Protein AF-A0A131ZE66-F1 (afdb_monomer)

Nearest PDB structures (foldseek):
  4tq2-assembly1_A-2  TM=3.796E-01  e=6.633E-01  Guillardia theta CCMP2712
  3bdr-assembly1_A-2  TM=3.080E-01  e=5.309E-01  Synechococcus elongatus
  6yfq-assembly1_AA  TM=3.552E-01  e=8.763E-01  Leviviridae sp.
  1fr5-assembly1_A  TM=4.108E-01  e=1.807E+00  Enterobacteria phage fr
  4r7k-assembly1_D  TM=1.823E-01  e=3.334E+00  Helicobacter pylori J99

pLDDT: mean 78.12, std 19.03, range [26.41, 97.25]

Radius of gyration: 18.58 Å; Cα contacts (8 Å, |Δi|>4): 429; chains: 1; bounding box: 47×52×47 Å

Mean predicted aligned error: 10.3 Å

Organism: Rhipicephalus appendiculatus (NCBI:txid34631)

Secondary structure (DSSP, 8-state):
-------------S---PPPP-TT-HHHHHHHH-SEEEEEETTEEEEEEEEEEEEE-SSEEEEEEEEE-TT-SS-PEEEEEEEEEEETTTEEEEEETTTTEEEEEEEEEEETTEEEEEEEEEEEESSSS-TT--STTSGGGPPPPBPPEETTEE-SS-SS--EEE--SHHHHHHS--S---SEEEEPPPEEEEEEE-SS-PPPPHHHHHHHHHHH--

Solvent-accessible surface area (backbone atoms only — not comparable to full-atom values): 12646 Å² total; per-residue (Å²): 140,84,83,82,79,78,74,82,88,80,84,83,85,79,84,64,78,79,53,67,72,34,72,84,23,56,60,52,53,46,50,70,76,30,48,30,28,33,45,18,59,66,81,47,64,52,98,32,32,32,37,37,54,80,47,77,55,46,25,35,41,28,28,42,33,35,35,68,62,94,86,54,95,56,94,61,61,45,79,48,78,50,53,32,36,42,45,76,90,34,26,32,39,29,71,42,77,94,76,45,35,38,39,36,34,35,67,76,44,82,52,97,53,36,35,25,33,40,36,23,43,34,33,67,28,85,57,59,37,48,89,84,41,87,47,92,87,38,90,68,33,51,66,44,49,72,55,74,69,54,96,88,37,85,61,74,77,59,92,60,52,22,25,44,72,57,81,49,74,60,64,52,64,76,74,62,67,75,67,92,44,52,20,44,32,42,44,66,69,41,71,41,35,41,37,43,43,94,60,94,66,82,67,57,66,72,52,41,49,59,46,48,68,72,73,52,133

Sequence (217 aa):
EGDEVQASERAGDAATKAAEPQSDNEFFKFFKQNPKVWLTKGNTTHVCWFYRRYNLSEAEVKFEISTKLESEEEQKCNSAYISYNFGSSNTMFGINTDFVYAYFVRMRHNSSNCIVTERVGWSQERHNPPRTCKKEGGPECKPLPSCEEKDGHLNPFPTAPCCYTNKTQESKTRFVTIEDEPYYCSYPPSYMIYVGGDAKPEVPSQCFQAYKDRKSP

Structure (mmCIF, N/CA/C/O backbone):
data_AF-A0A131ZE66-F1
#
_entry.id   AF-A0A131ZE66-F1
#
loop_
_atom_site.group_PDB
_atom_site.id
_atom_site.type_symbol
_atom_site.label_atom_id
_atom_site.label_alt_id
_atom_site.label_comp_id
_atom_site.label_asym_id
_atom_site.label_entity_id
_atom_site.label_seq_id
_atom_site.pdbx_PDB_ins_code
_atom_site.Cartn_x
_atom_site.Cartn_y
_atom_site.Cartn_z
_atom_site.occupancy
_atom_site.B_iso_or_equiv
_atom_site.auth_seq_id
_atom_site.auth_comp_id
_atom_site.auth_asym_id
_atom_site.auth_atom_id
_atom_site.pdbx_PDB_model_num
ATOM 1 N N . GLU A 1 1 ? -15.322 36.519 12.073 1.00 33.56 1 GLU A N 1
ATOM 2 C CA . GLU A 1 1 ? -15.140 36.611 10.611 1.00 33.56 1 GLU A CA 1
ATOM 3 C C . GLU A 1 1 ? -13.710 36.153 10.355 1.00 33.56 1 GLU A C 1
ATOM 5 O O . GLU A 1 1 ? -12.802 36.808 10.829 1.00 33.56 1 GLU A O 1
ATOM 10 N N . GLY A 1 2 ? -13.408 34.947 9.891 1.00 29.70 2 GLY A N 1
ATOM 11 C CA . GLY A 1 2 ? -14.123 34.096 8.946 1.00 29.70 2 GLY A CA 1
ATOM 12 C C . GLY A 1 2 ? -13.286 34.038 7.671 1.00 29.70 2 GLY A C 1
ATOM 13 O O . GLY A 1 2 ? -13.750 34.515 6.648 1.00 29.70 2 GLY A O 1
ATOM 14 N N . ASP A 1 3 ? -12.041 33.560 7.775 1.00 26.41 3 ASP A N 1
ATOM 15 C CA . ASP A 1 3 ? -11.123 33.437 6.639 1.00 26.41 3 ASP A CA 1
ATOM 16 C C . ASP A 1 3 ? -11.028 31.947 6.280 1.00 26.41 3 ASP A C 1
ATOM 18 O O . ASP A 1 3 ? -10.273 31.170 6.871 1.00 26.41 3 ASP A O 1
ATOM 22 N N . GLU A 1 4 ? -11.925 31.523 5.388 1.00 28.47 4 GLU A N 1
ATOM 23 C CA . GLU A 1 4 ? -11.882 30.218 4.735 1.00 28.47 4 GLU A CA 1
ATOM 24 C C . GLU A 1 4 ? -10.697 30.208 3.771 1.00 28.47 4 GLU A C 1
ATOM 26 O O . GLU A 1 4 ? -10.764 30.700 2.644 1.00 28.47 4 GLU A O 1
ATOM 31 N N . VAL A 1 5 ? -9.594 29.607 4.208 1.00 31.17 5 VAL A N 1
ATOM 32 C CA . VAL A 1 5 ? -8.514 29.223 3.303 1.00 31.17 5 VAL A CA 1
ATOM 33 C C . VAL A 1 5 ? -9.029 28.062 2.451 1.00 31.17 5 VAL A C 1
ATOM 35 O O . VAL A 1 5 ? -8.964 26.899 2.849 1.00 31.17 5 VAL A O 1
ATOM 38 N N . GLN A 1 6 ? -9.566 28.382 1.272 1.00 28.86 6 GLN A N 1
ATOM 39 C CA . GLN A 1 6 ? -9.782 27.417 0.197 1.00 28.86 6 GLN A CA 1
ATOM 40 C C . GLN A 1 6 ? -8.423 26.853 -0.230 1.00 28.86 6 GLN A C 1
ATOM 42 O O . GLN A 1 6 ? -7.703 27.429 -1.047 1.00 28.86 6 GLN A O 1
ATOM 47 N N . ALA A 1 7 ? -8.054 25.713 0.349 1.00 29.75 7 ALA A N 1
ATOM 48 C CA . ALA A 1 7 ? -6.960 24.904 -0.150 1.00 2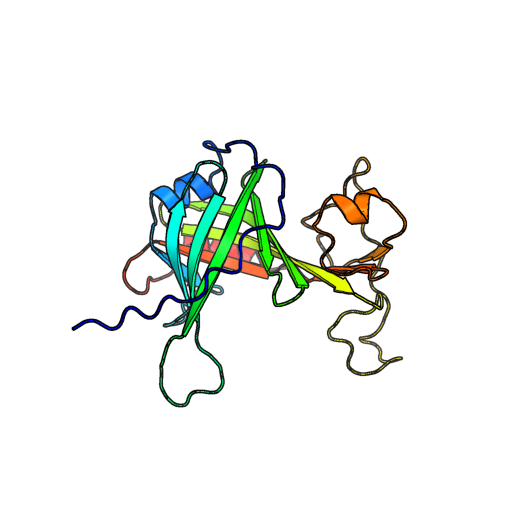9.75 7 ALA A CA 1
ATOM 49 C C . ALA A 1 7 ? -7.362 24.351 -1.525 1.00 29.75 7 ALA A C 1
ATOM 51 O O . ALA A 1 7 ? -8.346 23.629 -1.658 1.00 29.75 7 ALA A O 1
ATOM 52 N N . SER A 1 8 ? -6.601 24.742 -2.545 1.00 30.47 8 SER A N 1
ATOM 53 C CA . SER A 1 8 ? -6.746 24.335 -3.942 1.00 30.47 8 SER A CA 1
ATOM 54 C C . SER A 1 8 ? -6.820 22.807 -4.086 1.00 30.47 8 SER A C 1
ATOM 56 O O . SER A 1 8 ? -5.790 22.133 -4.119 1.00 30.47 8 SER A O 1
ATOM 58 N N . GLU A 1 9 ? -8.030 22.270 -4.260 1.00 31.53 9 GLU A N 1
ATOM 59 C CA . GLU A 1 9 ? -8.275 20.956 -4.860 1.00 31.53 9 GLU A CA 1
ATOM 60 C C . GLU A 1 9 ? -7.749 20.962 -6.303 1.00 31.53 9 GLU A C 1
ATOM 62 O O . GLU A 1 9 ? -8.443 21.310 -7.256 1.00 31.53 9 GLU A O 1
ATOM 67 N N . ARG A 1 10 ? -6.483 20.584 -6.482 1.00 32.59 10 ARG A N 1
ATOM 68 C CA . ARG A 1 10 ? -5.948 20.163 -7.781 1.00 32.59 10 ARG A CA 1
ATOM 69 C C . ARG A 1 10 ? -5.263 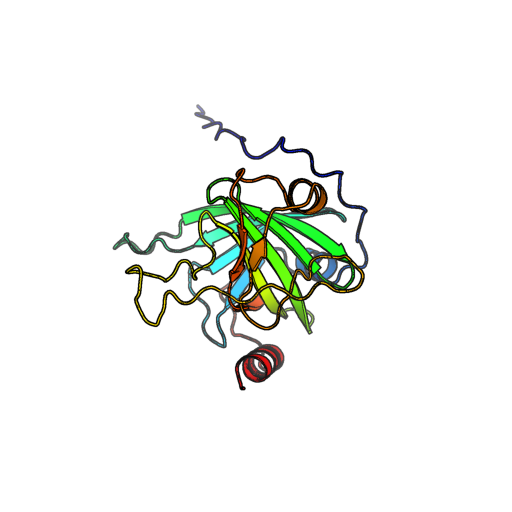18.814 -7.640 1.00 32.59 10 ARG A C 1
ATOM 71 O O . ARG A 1 10 ? -4.052 18.697 -7.736 1.00 32.59 10 ARG A O 1
ATOM 78 N N . ALA A 1 11 ? -6.082 17.796 -7.428 1.00 37.69 11 ALA A N 1
ATOM 79 C CA . ALA A 1 11 ? -5.739 16.403 -7.677 1.00 37.69 11 ALA A CA 1
ATOM 80 C C . ALA A 1 11 ? -7.037 15.698 -8.092 1.00 37.69 11 ALA A C 1
ATOM 82 O O . ALA A 1 11 ? -7.744 15.166 -7.241 1.00 37.69 11 ALA A O 1
ATOM 83 N N . GLY A 1 12 ? -7.430 15.803 -9.369 1.00 37.72 12 GLY A N 1
ATOM 84 C CA . GLY A 1 12 ? -8.796 15.413 -9.750 1.00 37.72 12 GLY A CA 1
ATOM 85 C C . GLY A 1 12 ? -9.067 14.936 -11.173 1.00 37.72 12 GLY A C 1
ATOM 86 O O . GLY A 1 12 ? -9.917 14.072 -11.313 1.00 37.72 12 GLY A O 1
ATOM 87 N N . ASP A 1 13 ? -8.366 15.403 -12.213 1.00 32.81 13 ASP A N 1
ATOM 88 C CA . ASP A 1 13 ? -8.880 15.235 -13.592 1.00 32.81 13 ASP A CA 1
ATOM 89 C C . ASP A 1 13 ? -7.918 14.552 -14.579 1.00 32.81 13 ASP A C 1
ATOM 91 O O . ASP A 1 13 ? -7.810 14.931 -15.743 1.00 32.81 13 ASP A O 1
ATOM 95 N N . ALA A 1 14 ? -7.249 13.481 -14.151 1.00 34.62 14 ALA A N 1
ATOM 96 C CA . ALA A 1 14 ? -6.734 12.483 -15.092 1.00 34.62 14 ALA A CA 1
ATOM 97 C C . ALA A 1 14 ? -7.648 11.255 -15.039 1.00 34.62 14 ALA A C 1
ATOM 99 O O . ALA A 1 14 ? -7.432 10.324 -14.263 1.00 34.62 14 ALA A O 1
ATOM 100 N N . ALA A 1 15 ? -8.712 11.304 -15.845 1.00 35.22 15 ALA A N 1
ATOM 101 C CA . ALA A 1 15 ? -9.732 10.275 -15.987 1.00 35.22 15 ALA A CA 1
ATOM 102 C C . ALA A 1 15 ? -9.125 8.881 -16.235 1.00 35.22 15 ALA A C 1
ATOM 104 O O . ALA A 1 15 ? -8.832 8.482 -17.362 1.00 35.22 15 ALA A O 1
ATOM 105 N N . THR A 1 16 ? -8.994 8.103 -15.167 1.00 40.59 16 THR A N 1
ATOM 106 C CA . THR A 1 16 ? -9.091 6.647 -15.236 1.00 40.59 16 THR A CA 1
ATOM 107 C C . THR A 1 16 ? -10.587 6.347 -15.268 1.00 40.59 16 THR A C 1
ATOM 109 O O . THR A 1 16 ? -11.336 6.950 -14.501 1.00 40.59 16 THR A O 1
ATOM 112 N N . LYS A 1 17 ? -11.064 5.481 -16.178 1.00 43.16 17 LYS A N 1
ATOM 113 C CA . LYS A 1 17 ? -12.448 4.965 -16.116 1.00 43.16 17 LYS A CA 1
ATOM 114 C C . LYS A 1 17 ? -12.784 4.669 -14.654 1.00 43.16 17 LYS A C 1
ATOM 116 O O . LYS A 1 17 ? -11.974 4.012 -14.001 1.00 43.16 17 LYS A O 1
ATOM 121 N N . ALA A 1 18 ? -13.927 5.162 -14.167 1.00 50.03 18 ALA A N 1
ATOM 122 C CA . ALA A 1 18 ? -14.385 4.860 -12.816 1.00 50.03 18 ALA A CA 1
ATOM 123 C C . ALA A 1 18 ? -14.244 3.350 -12.594 1.00 50.03 18 ALA A C 1
ATOM 125 O O . ALA A 1 18 ? -14.775 2.566 -13.387 1.00 50.03 18 ALA A O 1
ATOM 126 N N . ALA A 1 19 ? -13.435 2.961 -11.605 1.00 61.62 19 ALA A N 1
ATOM 127 C CA . ALA A 1 19 ? -13.209 1.557 -11.314 1.00 61.62 19 ALA A CA 1
ATOM 128 C C . ALA A 1 19 ? -14.565 0.901 -11.030 1.00 61.62 19 ALA A C 1
ATOM 130 O O . ALA A 1 19 ? -15.424 1.500 -10.376 1.00 61.62 19 ALA A O 1
ATOM 131 N N . GLU A 1 20 ? -14.780 -0.301 -11.562 1.00 73.88 20 GLU A N 1
ATOM 132 C CA . GLU A 1 20 ? -16.016 -1.030 -11.295 1.00 73.88 20 GLU A CA 1
ATOM 133 C C . GLU A 1 20 ? -16.167 -1.232 -9.781 1.00 73.88 20 GLU A C 1
ATOM 135 O O . GLU A 1 20 ? -15.174 -1.570 -9.130 1.00 73.88 20 GLU A O 1
ATOM 140 N N . PRO A 1 21 ? -17.368 -1.047 -9.206 1.00 75.25 21 PRO A N 1
ATOM 141 C CA . PRO A 1 21 ? -17.598 -1.254 -7.780 1.00 75.25 21 PRO A CA 1
ATOM 142 C C . PRO A 1 21 ? -17.078 -2.620 -7.303 1.00 75.25 21 PRO A C 1
ATOM 144 O O . PRO A 1 21 ? -17.415 -3.655 -7.873 1.00 75.25 21 PRO A O 1
ATOM 147 N N . GLN A 1 22 ? -16.259 -2.630 -6.250 1.00 83.06 22 GLN A N 1
ATOM 148 C CA . GLN A 1 22 ? -15.662 -3.822 -5.641 1.00 83.06 22 GLN A CA 1
ATOM 149 C C . GLN A 1 22 ? -16.135 -3.981 -4.185 1.00 83.06 22 GLN A C 1
ATOM 151 O O . GLN A 1 22 ? -15.326 -4.034 -3.256 1.00 83.06 22 GLN A O 1
ATOM 156 N N . SER A 1 23 ? -17.449 -4.056 -3.958 1.00 77.38 23 SER A N 1
ATOM 157 C CA . SER A 1 23 ? -18.037 -4.165 -2.608 1.00 77.38 23 SER A CA 1
ATOM 158 C C . SER A 1 23 ? -17.563 -5.396 -1.815 1.00 77.38 23 SER A C 1
ATOM 160 O O . SER A 1 23 ? -17.511 -5.362 -0.581 1.00 77.38 23 SER A O 1
ATOM 162 N N . ASP A 1 24 ? -17.140 -6.456 -2.508 1.00 87.69 24 ASP A N 1
ATOM 163 C CA . ASP A 1 24 ? -16.583 -7.670 -1.906 1.00 87.69 24 ASP A CA 1
ATOM 164 C C . ASP A 1 24 ? -15.089 -7.587 -1.563 1.00 87.69 24 ASP A C 1
ATOM 166 O O . ASP A 1 24 ? -14.576 -8.484 -0.891 1.00 87.69 24 ASP A O 1
ATOM 170 N N . ASN A 1 25 ? -14.388 -6.521 -1.963 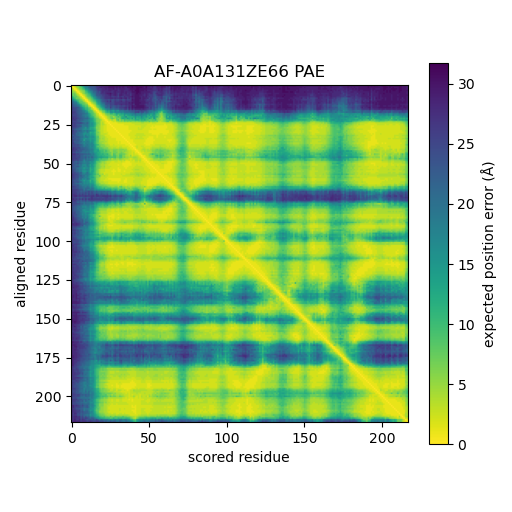1.00 92.81 25 ASN A N 1
ATOM 171 C CA . ASN A 1 25 ? -12.969 -6.352 -1.670 1.00 92.81 25 ASN A CA 1
ATOM 172 C C . ASN A 1 25 ? -12.732 -6.230 -0.155 1.00 92.81 25 ASN A C 1
ATOM 174 O O . ASN A 1 25 ? -13.320 -5.397 0.540 1.00 92.81 25 ASN A O 1
ATOM 178 N N . GLU A 1 26 ? -11.824 -7.047 0.373 1.00 95.31 26 GLU A N 1
ATOM 179 C CA . GLU A 1 26 ? -11.547 -7.088 1.810 1.00 95.31 26 GLU A CA 1
ATOM 180 C C . GLU A 1 26 ? -10.945 -5.776 2.347 1.00 95.31 26 GLU A C 1
ATOM 182 O O . GLU A 1 26 ? -11.161 -5.444 3.513 1.00 95.31 26 GLU A O 1
ATOM 187 N N . PHE A 1 27 ? -10.265 -4.970 1.520 1.00 96.00 27 PHE A N 1
ATOM 188 C CA . PHE A 1 27 ? -9.860 -3.618 1.920 1.00 96.00 27 PHE A CA 1
ATOM 189 C C . PHE A 1 27 ? -11.067 -2.710 2.148 1.00 96.00 27 PHE A C 1
ATOM 191 O O . PHE A 1 27 ? -11.095 -1.990 3.146 1.00 96.00 27 PHE A O 1
ATOM 198 N N . PHE A 1 28 ? -12.071 -2.748 1.267 1.00 95.69 28 PHE A N 1
ATOM 199 C CA . PHE A 1 28 ? -13.292 -1.958 1.436 1.00 95.69 28 PHE A CA 1
ATOM 200 C C . PHE A 1 28 ? -13.974 -2.301 2.766 1.00 95.69 28 PHE A C 1
ATOM 202 O O . PHE A 1 28 ? -14.255 -1.409 3.572 1.00 95.69 28 PHE A O 1
ATOM 209 N N . LYS A 1 29 ? -14.153 -3.597 3.052 1.00 95.44 29 LYS A N 1
ATOM 210 C CA . LYS A 1 29 ? -14.738 -4.076 4.316 1.00 95.44 29 LYS A CA 1
ATOM 211 C C . LYS A 1 29 ? -13.907 -3.644 5.527 1.00 95.44 29 LYS A C 1
ATOM 213 O O . LYS A 1 29 ? -14.464 -3.121 6.495 1.00 95.44 29 LYS A O 1
ATOM 218 N N . PHE A 1 30 ? -12.583 -3.786 5.455 1.00 96.38 30 PHE A N 1
ATOM 219 C CA . PHE A 1 30 ? -11.670 -3.388 6.524 1.00 96.38 30 PHE A CA 1
ATOM 220 C C . PHE A 1 30 ? -11.741 -1.884 6.825 1.00 96.38 30 PHE A C 1
ATOM 222 O O . PHE A 1 30 ? -11.912 -1.501 7.982 1.00 96.38 30 PHE A O 1
ATOM 229 N N . PHE A 1 31 ? -11.681 -1.022 5.804 1.00 96.19 31 PHE A N 1
ATOM 230 C CA . PHE A 1 31 ? -11.750 0.436 5.974 1.00 96.19 31 PHE A CA 1
ATOM 231 C C . PHE A 1 31 ? -13.15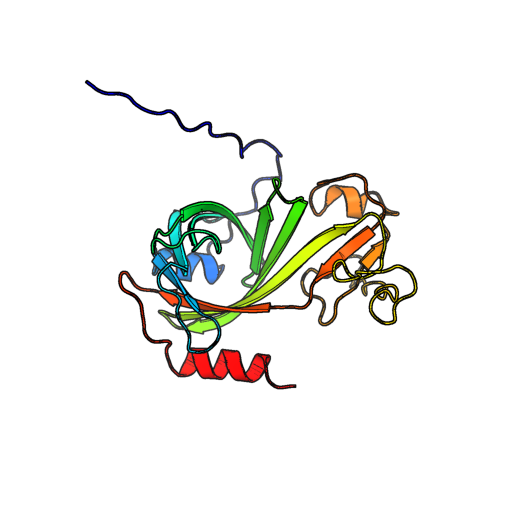3 0.951 6.295 1.00 96.19 31 PHE A C 1
ATOM 233 O O . PHE A 1 31 ? -13.301 2.080 6.769 1.00 96.19 31 PHE A O 1
ATOM 240 N N . LYS A 1 32 ? -14.199 0.157 6.047 1.00 95.44 32 LYS A N 1
ATOM 241 C CA . LYS A 1 32 ? -15.551 0.436 6.541 1.00 95.44 32 LYS A CA 1
ATOM 242 C C . LYS A 1 32 ? -15.630 0.279 8.060 1.00 95.44 32 LYS A C 1
ATOM 244 O O . LYS A 1 32 ? -16.287 1.090 8.703 1.00 95.44 32 LYS A O 1
ATOM 249 N N . GLN A 1 33 ? -14.951 -0.724 8.615 1.00 95.56 33 GLN A N 1
ATOM 250 C CA . GLN A 1 33 ? -14.910 -0.992 10.058 1.00 95.56 33 GLN A CA 1
ATOM 251 C C . GLN A 1 33 ? -13.862 -0.146 10.795 1.00 95.56 33 GLN A C 1
ATOM 253 O O . GLN A 1 33 ? -14.067 0.213 11.950 1.00 95.56 33 GLN A O 1
ATOM 258 N N . ASN A 1 34 ? -12.758 0.192 10.127 1.00 96.25 34 ASN A N 1
ATOM 259 C CA . ASN A 1 34 ? -11.608 0.871 10.719 1.00 96.25 34 ASN A CA 1
ATOM 260 C C . ASN A 1 34 ? -11.363 2.218 10.004 1.00 96.25 34 ASN A C 1
ATOM 262 O O . ASN A 1 34 ? -10.537 2.286 9.091 1.00 96.25 34 ASN A O 1
ATOM 266 N N . PRO A 1 35 ? -12.075 3.302 10.380 1.00 95.00 35 PRO A N 1
ATOM 267 C CA . PRO A 1 35 ? -11.961 4.605 9.712 1.00 95.00 35 PRO A CA 1
ATOM 268 C C . PRO A 1 35 ? -10.607 5.292 9.948 1.00 95.00 35 PRO A C 1
ATOM 270 O O . PRO A 1 35 ? -10.184 6.120 9.139 1.00 95.00 35 PRO A O 1
ATOM 273 N N . LYS A 1 36 ? -9.911 4.938 11.033 1.00 95.75 36 LYS A N 1
ATOM 274 C CA . LYS A 1 36 ? -8.524 5.319 11.298 1.00 95.75 36 LYS A CA 1
ATOM 275 C C . LYS A 1 36 ? -7.679 4.062 11.468 1.00 95.75 36 LYS A C 1
ATOM 277 O O . LYS A 1 36 ? -8.034 3.167 12.238 1.00 95.75 36 LYS A O 1
ATOM 282 N N . VAL A 1 37 ? -6.561 4.011 10.752 1.00 95.62 37 VAL A N 1
ATOM 283 C CA . VAL A 1 37 ? -5.621 2.889 10.783 1.00 95.62 37 VAL A CA 1
ATOM 284 C C . VAL A 1 37 ? -4.206 3.392 11.006 1.00 95.62 37 VAL A C 1
ATOM 286 O O . VAL A 1 37 ? -3.779 4.380 10.418 1.00 95.62 37 VAL A O 1
ATOM 289 N N . TRP A 1 38 ? -3.462 2.698 11.848 1.00 94.88 38 TRP A N 1
ATOM 290 C CA . TRP A 1 38 ? -2.059 2.967 12.116 1.00 94.88 38 TRP A CA 1
ATOM 291 C C . TRP A 1 38 ? -1.187 2.091 11.238 1.00 94.88 38 TRP A C 1
ATOM 293 O O . TRP A 1 38 ? -1.451 0.898 11.093 1.00 94.88 38 TRP A O 1
ATOM 303 N N . LEU A 1 39 ? -0.140 2.683 10.670 1.00 93.25 39 LEU A N 1
ATOM 304 C CA . LEU A 1 39 ? 0.832 1.965 9.862 1.00 93.25 39 LEU A CA 1
ATOM 305 C C . LEU A 1 39 ? 2.007 1.554 10.740 1.00 93.25 39 LEU A C 1
ATOM 307 O O . LEU A 1 39 ? 2.662 2.390 11.369 1.00 93.25 39 LEU A O 1
ATOM 311 N N . THR A 1 40 ? 2.311 0.262 10.733 1.00 92.19 40 THR A N 1
ATOM 312 C CA . THR A 1 40 ? 3.414 -0.296 11.514 1.00 92.19 40 THR A CA 1
ATOM 313 C C . THR A 1 40 ? 4.376 -1.071 10.619 1.00 92.19 40 THR A C 1
ATOM 315 O O . THR A 1 40 ? 3.998 -1.670 9.604 1.00 92.19 40 THR A O 1
ATOM 318 N N . LYS A 1 41 ? 5.658 -1.041 10.997 1.00 88.81 41 LYS A N 1
ATOM 319 C CA . LYS A 1 41 ? 6.710 -1.898 10.436 1.00 88.81 41 LYS A CA 1
ATOM 320 C C . LYS A 1 41 ? 7.062 -2.936 11.492 1.00 88.81 41 LYS A C 1
ATOM 322 O O . LYS A 1 41 ? 7.719 -2.620 12.482 1.00 88.81 41 LYS A O 1
ATOM 327 N N . GLY A 1 42 ? 6.589 -4.168 11.315 1.00 88.38 42 GLY A N 1
ATOM 328 C CA . GLY A 1 42 ? 6.646 -5.171 12.378 1.00 88.38 42 GLY A CA 1
ATOM 329 C C . GLY A 1 42 ? 5.873 -4.696 13.609 1.00 88.38 42 GLY A C 1
ATOM 330 O O . GLY A 1 42 ? 4.743 -4.237 13.479 1.00 88.38 42 GLY A O 1
ATOM 331 N N . ASN A 1 43 ? 6.487 -4.766 14.792 1.00 87.94 43 ASN A N 1
ATOM 332 C CA . ASN A 1 43 ? 5.845 -4.351 16.044 1.00 87.94 43 ASN A CA 1
ATOM 333 C C . ASN A 1 43 ? 5.995 -2.842 16.347 1.00 87.94 43 ASN A C 1
ATOM 335 O O . ASN A 1 43 ? 5.607 -2.371 17.412 1.00 87.94 43 ASN A O 1
ATOM 339 N N . THR A 1 44 ? 6.601 -2.068 15.441 1.00 85.38 44 THR A N 1
ATOM 340 C CA . THR A 1 44 ? 6.868 -0.643 15.663 1.00 85.38 44 THR A CA 1
ATOM 341 C C . THR A 1 44 ? 5.790 0.227 15.024 1.00 85.38 44 THR A C 1
ATOM 343 O O . THR A 1 44 ? 5.706 0.328 13.798 1.00 85.38 44 THR A O 1
ATOM 346 N N . THR A 1 45 ? 5.011 0.908 15.869 1.00 83.25 45 THR A N 1
ATOM 347 C CA . THR A 1 45 ? 4.037 1.940 15.476 1.00 83.25 45 THR A CA 1
ATOM 348 C C . THR A 1 45 ? 4.633 3.336 15.689 1.00 83.25 45 THR A C 1
ATOM 350 O O . THR A 1 45 ? 4.974 3.703 16.820 1.00 83.25 45 THR A O 1
ATOM 353 N N . HIS A 1 46 ? 4.746 4.141 14.628 1.00 81.44 46 HIS A N 1
ATOM 354 C CA . HIS A 1 46 ? 5.240 5.522 14.721 1.00 81.44 46 HIS A CA 1
ATOM 355 C C . HIS A 1 46 ? 4.107 6.493 15.088 1.00 81.44 46 HIS A C 1
ATOM 357 O O . HIS A 1 46 ? 2.993 6.360 14.594 1.00 81.44 46 HIS A O 1
ATOM 363 N N . VAL A 1 47 ? 4.399 7.486 15.940 1.00 80.06 47 VAL A N 1
ATOM 364 C CA . VAL A 1 47 ? 3.398 8.409 16.528 1.00 80.06 47 VAL A CA 1
ATOM 365 C C . VAL A 1 47 ? 2.643 9.229 15.477 1.00 80.06 47 VAL A C 1
ATOM 367 O O . VAL A 1 47 ? 1.470 9.525 15.673 1.00 80.06 47 VAL A O 1
ATOM 370 N N . CYS A 1 48 ? 3.279 9.526 14.345 1.00 86.06 48 CYS A N 1
ATOM 371 C CA . CYS A 1 48 ? 2.641 10.249 13.253 1.00 86.06 48 CYS A CA 1
ATOM 372 C C . CYS A 1 48 ? 2.182 9.349 12.108 1.00 86.06 48 CYS A C 1
ATOM 374 O O . CYS A 1 48 ? 1.694 9.895 11.146 1.00 86.06 48 CYS A O 1
ATOM 376 N N . TRP A 1 49 ? 2.349 8.021 12.125 1.00 89.06 49 TRP A N 1
ATOM 377 C CA . TRP A 1 49 ? 2.015 7.184 10.958 1.00 89.06 49 TRP A CA 1
ATOM 378 C C . TRP A 1 49 ? 0.638 6.550 11.085 1.00 89.06 49 TRP A C 1
ATOM 380 O O . TRP A 1 49 ? 0.493 5.395 11.491 1.00 89.06 49 TRP A O 1
ATOM 390 N N . PHE A 1 50 ? -0.376 7.307 10.690 1.00 92.38 50 PHE A N 1
ATOM 391 C CA . PHE A 1 50 ? -1.737 6.805 10.572 1.00 92.38 50 PHE A CA 1
ATOM 392 C C . PHE A 1 50 ? -2.416 7.366 9.331 1.00 92.38 50 PHE A C 1
ATOM 394 O O . PHE A 1 50 ? -2.087 8.454 8.860 1.00 92.38 50 PHE A O 1
ATOM 401 N N . TYR A 1 51 ? -3.369 6.607 8.806 1.00 93.94 51 TYR A N 1
ATOM 402 C CA . TYR A 1 51 ? -4.278 7.036 7.757 1.00 93.94 51 TYR A CA 1
ATOM 403 C C . TYR A 1 51 ? -5.650 7.225 8.391 1.00 93.94 51 TYR A C 1
ATOM 405 O O . TYR A 1 51 ? -6.152 6.343 9.094 1.00 93.94 51 TYR A O 1
ATOM 413 N N . ARG A 1 52 ? -6.261 8.375 8.143 1.00 95.44 52 ARG A N 1
ATOM 414 C CA . ARG A 1 52 ? -7.646 8.660 8.489 1.00 95.44 52 ARG A CA 1
ATOM 415 C C . ARG A 1 52 ? -8.436 8.780 7.203 1.00 95.44 52 ARG A C 1
ATOM 417 O O . ARG A 1 52 ? -8.146 9.604 6.344 1.00 95.44 52 ARG A O 1
ATOM 424 N N . ARG A 1 53 ? -9.443 7.939 7.060 1.00 95.44 53 ARG A N 1
ATOM 425 C CA . ARG A 1 53 ? -10.292 7.923 5.883 1.00 95.44 53 ARG A CA 1
ATOM 426 C C . ARG A 1 53 ? -11.267 9.094 5.921 1.00 95.44 53 ARG A C 1
ATOM 428 O O . ARG A 1 53 ? -12.009 9.221 6.892 1.00 95.44 53 ARG A O 1
ATOM 435 N N . TYR A 1 54 ? -11.326 9.882 4.854 1.00 95.81 54 TYR A N 1
ATOM 436 C CA . TYR A 1 54 ? -12.333 10.941 4.700 1.00 95.81 54 TYR A CA 1
ATOM 437 C C . TYR A 1 54 ? -13.380 10.613 3.627 1.00 95.81 54 TYR A C 1
ATOM 439 O O . TYR A 1 54 ? -14.464 11.186 3.645 1.00 95.81 54 TYR A O 1
ATOM 447 N N . ASN A 1 55 ? -13.110 9.646 2.740 1.00 96.31 55 ASN A N 1
ATOM 448 C CA . ASN A 1 55 ? -14.089 9.123 1.783 1.00 96.31 55 ASN A CA 1
ATOM 449 C C . ASN A 1 55 ? -13.905 7.605 1.575 1.00 96.31 55 ASN A C 1
ATOM 451 O O . ASN A 1 55 ? -12.777 7.108 1.568 1.00 96.31 55 ASN A O 1
ATOM 455 N N . LEU A 1 56 ? -15.013 6.875 1.427 1.00 96.00 56 LEU A N 1
ATOM 456 C CA . LEU A 1 56 ? -15.054 5.475 1.004 1.00 96.00 56 LEU A CA 1
ATOM 457 C C . LEU A 1 56 ? -16.264 5.245 0.109 1.00 96.00 56 LEU A C 1
ATOM 459 O O . LEU A 1 56 ? -17.400 5.422 0.550 1.00 96.00 56 LEU A O 1
ATOM 463 N N . SER A 1 57 ? -16.008 4.757 -1.094 1.00 94.94 57 SER A N 1
ATOM 464 C CA . SER A 1 57 ? -17.007 4.185 -1.987 1.00 94.94 57 SER A CA 1
ATOM 465 C C . SER A 1 57 ? -16.662 2.721 -2.262 1.00 94.94 57 SER A C 1
ATOM 467 O O . SER A 1 57 ? -15.631 2.221 -1.819 1.00 94.94 57 SER A O 1
ATOM 469 N N . GLU A 1 58 ? -17.515 2.013 -2.996 1.00 91.75 58 GLU A N 1
ATOM 470 C CA . GLU A 1 58 ? -17.206 0.646 -3.434 1.00 91.75 58 GLU A CA 1
ATOM 471 C C . GLU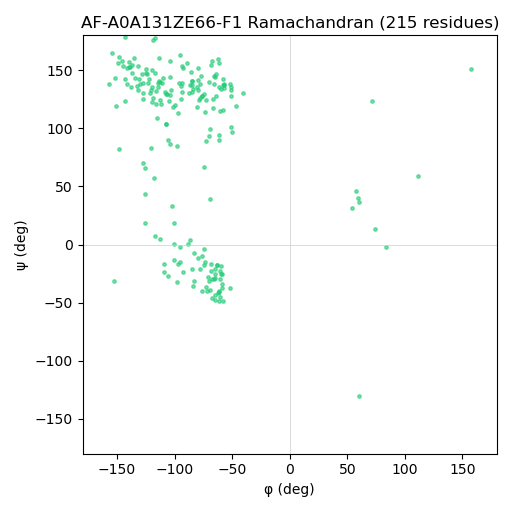 A 1 58 ? -16.062 0.601 -4.461 1.00 91.75 58 GLU A C 1
ATOM 473 O O . GLU A 1 58 ? -15.476 -0.457 -4.668 1.00 91.75 58 GLU A O 1
ATOM 478 N N . ALA A 1 59 ? -15.722 1.731 -5.089 1.00 90.06 59 ALA A N 1
ATOM 479 C CA . ALA A 1 59 ? -14.670 1.826 -6.100 1.00 90.06 59 ALA A CA 1
ATOM 480 C C . ALA A 1 59 ? -13.335 2.338 -5.534 1.00 90.06 59 ALA A C 1
ATOM 482 O O . ALA A 1 59 ? -12.275 1.936 -6.007 1.00 90.06 59 ALA A O 1
ATOM 483 N N . GLU A 1 60 ? -13.361 3.208 -4.520 1.00 93.69 60 GLU A N 1
ATOM 484 C CA . GLU A 1 60 ? -12.158 3.865 -4.003 1.00 93.69 60 GLU A CA 1
ATOM 485 C C . GLU A 1 60 ? -12.212 4.172 -2.502 1.00 93.69 60 GLU A C 1
ATOM 487 O O . GLU A 1 60 ? -13.271 4.280 -1.880 1.00 93.69 60 GLU A O 1
ATOM 492 N N . VAL A 1 61 ? -11.034 4.401 -1.930 1.00 94.44 61 VAL A N 1
ATOM 493 C CA . VAL A 1 61 ? -10.842 4.954 -0.593 1.00 94.44 61 VAL A CA 1
ATOM 494 C C . VAL A 1 61 ? -9.912 6.157 -0.651 1.00 94.44 61 VAL A C 1
ATOM 496 O O . VAL A 1 61 ? -8.894 6.135 -1.344 1.00 94.44 61 VAL A O 1
ATOM 499 N N . LYS A 1 62 ? -10.245 7.204 0.107 1.00 94.69 62 LYS A N 1
ATOM 500 C CA . LYS A 1 62 ? -9.416 8.403 0.235 1.00 94.69 62 LYS A CA 1
ATOM 501 C C . LYS A 1 62 ? -9.017 8.640 1.686 1.00 94.69 62 LYS A C 1
ATOM 503 O O . LYS A 1 62 ? -9.855 8.576 2.594 1.00 94.69 62 LYS A O 1
ATOM 508 N N . PHE A 1 63 ? -7.734 8.912 1.892 1.00 93.62 63 PHE A N 1
ATOM 509 C CA . PHE A 1 63 ? -7.112 9.074 3.199 1.00 93.62 63 PHE A CA 1
ATOM 510 C C . PHE A 1 63 ? -6.426 10.425 3.339 1.00 93.62 63 PHE A C 1
ATOM 512 O O . PHE A 1 63 ? -5.704 10.862 2.448 1.00 93.62 63 PHE A O 1
ATOM 519 N N . GLU A 1 64 ? -6.591 11.024 4.510 1.00 92.06 64 GLU A N 1
ATOM 520 C CA . GLU A 1 64 ? -5.618 11.929 5.096 1.00 92.06 64 GLU A CA 1
ATOM 521 C C . GLU A 1 64 ? -4.535 11.058 5.756 1.00 92.06 64 GLU A C 1
ATOM 523 O O . GLU A 1 64 ? -4.814 10.259 6.655 1.00 92.06 64 GLU A O 1
ATOM 528 N N . ILE A 1 65 ? -3.299 11.166 5.289 1.00 88.81 65 ILE A N 1
ATOM 529 C CA . ILE A 1 65 ? -2.127 10.543 5.894 1.00 88.81 65 ILE A CA 1
ATOM 530 C C . ILE A 1 65 ? -1.498 11.540 6.835 1.00 88.81 65 ILE A C 1
ATOM 532 O O . ILE A 1 65 ? -1.171 12.646 6.421 1.00 88.81 65 ILE A O 1
ATOM 536 N N . SER A 1 66 ? -1.202 11.096 8.045 1.00 85.81 66 SER A N 1
ATOM 537 C CA . SER A 1 66 ? -0.249 11.786 8.891 1.00 85.81 66 SER A CA 1
ATOM 538 C C . SER A 1 66 ? 1.149 11.181 8.702 1.00 85.81 66 SER A C 1
ATOM 540 O O . SER A 1 66 ? 1.295 9.960 8.561 1.00 85.81 66 SER A O 1
ATOM 542 N N . THR A 1 67 ? 2.195 12.009 8.654 1.00 79.50 67 THR A N 1
ATOM 543 C CA . THR A 1 67 ? 3.598 11.562 8.694 1.00 79.50 67 THR A CA 1
ATOM 544 C C . THR A 1 67 ? 4.508 12.588 9.366 1.00 79.50 67 THR A C 1
ATOM 546 O O . THR A 1 67 ? 4.201 13.776 9.414 1.00 79.50 67 THR A O 1
ATOM 549 N N . LYS A 1 68 ? 5.651 12.137 9.895 1.00 70.12 68 LYS A N 1
ATOM 550 C CA . LYS A 1 68 ? 6.713 13.031 10.372 1.00 70.12 68 LYS A CA 1
ATOM 551 C C . LYS A 1 68 ? 7.588 13.446 9.180 1.00 70.12 68 LYS A C 1
ATOM 553 O O . LYS A 1 68 ? 7.972 12.574 8.400 1.00 70.12 68 LYS A O 1
ATOM 558 N N . LEU A 1 69 ? 7.913 14.733 9.050 1.00 57.81 69 LEU A N 1
ATOM 559 C CA . LEU A 1 69 ? 9.010 15.188 8.189 1.00 57.81 69 LEU A CA 1
ATOM 560 C C . LEU A 1 69 ? 10.313 15.138 8.996 1.00 57.81 69 LEU A C 1
ATOM 562 O O . LEU A 1 69 ? 10.333 15.495 10.173 1.00 57.81 69 LEU A O 1
ATOM 566 N N . GLU A 1 70 ? 11.394 14.650 8.388 1.00 54.12 70 GLU A N 1
ATOM 567 C CA . GLU A 1 70 ? 12.676 14.434 9.078 1.00 54.12 70 GLU A CA 1
ATOM 568 C C . GLU A 1 70 ? 13.321 15.732 9.602 1.00 54.12 70 GLU A C 1
ATOM 570 O O . GLU A 1 70 ? 14.171 15.661 10.484 1.00 54.12 70 GLU A O 1
ATOM 575 N N . SER A 1 71 ? 12.905 16.902 9.107 1.00 52.41 71 SER A N 1
ATOM 576 C CA . SER A 1 71 ? 13.571 18.188 9.346 1.00 52.41 71 SER A CA 1
ATOM 577 C C . SER A 1 71 ? 13.021 19.034 10.499 1.00 52.41 71 SER A C 1
ATOM 579 O O . SER A 1 71 ? 13.567 20.105 10.742 1.00 52.41 71 SER A O 1
ATOM 581 N N . GLU A 1 72 ? 11.963 18.617 11.199 1.00 50.72 72 GLU A N 1
ATOM 582 C CA . GLU A 1 72 ? 11.410 19.414 12.304 1.00 50.72 72 GLU A CA 1
ATOM 583 C C . GLU A 1 72 ? 11.852 18.859 13.668 1.00 50.72 72 GLU A C 1
ATOM 585 O O . GLU A 1 72 ? 11.558 17.716 14.040 1.00 50.72 72 GLU A O 1
ATOM 590 N N . GLU A 1 73 ? 12.582 19.693 14.418 1.00 53.00 73 GLU A N 1
ATOM 591 C CA . GLU A 1 73 ? 12.931 19.473 15.831 1.00 53.00 73 GLU A CA 1
ATOM 592 C C . GLU A 1 73 ? 11.676 19.385 16.717 1.00 53.00 73 GLU A C 1
ATOM 594 O O . GLU A 1 73 ? 11.682 18.743 17.769 1.00 53.00 73 GLU A O 1
ATOM 599 N N . GLU A 1 74 ? 10.564 19.958 16.256 1.00 52.34 74 GLU A N 1
ATOM 600 C CA . GLU A 1 74 ? 9.255 19.837 16.879 1.00 52.34 74 GLU A CA 1
ATOM 601 C C . GLU A 1 74 ? 8.559 18.549 16.411 1.00 52.34 74 GLU A C 1
ATOM 603 O O . GLU A 1 74 ? 8.560 18.195 15.236 1.00 52.34 74 GLU A O 1
ATOM 608 N N . GLN A 1 75 ? 7.925 17.820 17.332 1.00 59.66 75 GLN A N 1
ATOM 609 C CA . GLN A 1 75 ? 7.164 16.590 17.058 1.00 59.66 75 GLN A CA 1
ATOM 610 C C . GLN A 1 75 ? 5.856 16.846 16.271 1.00 59.66 75 GLN A C 1
ATOM 612 O O . GLN A 1 75 ? 4.822 16.248 16.570 1.00 59.66 75 GLN A O 1
ATOM 617 N N . LYS A 1 76 ? 5.857 17.751 15.292 1.00 69.75 76 LYS A N 1
ATOM 618 C CA . LYS A 1 76 ? 4.686 18.070 14.481 1.00 69.75 76 LYS A CA 1
ATOM 619 C C . LYS A 1 76 ? 4.480 16.986 13.427 1.00 69.75 76 LYS A C 1
ATOM 621 O O . LYS A 1 76 ? 5.383 16.609 12.679 1.00 69.75 76 LYS A O 1
ATOM 626 N N . CYS A 1 77 ? 3.271 16.436 13.414 1.00 80.75 77 CYS A N 1
ATOM 627 C CA . CYS A 1 77 ? 2.840 15.537 12.358 1.00 80.75 77 CYS A CA 1
ATOM 628 C C . CYS A 1 77 ? 2.245 16.375 11.223 1.00 80.75 77 CYS A C 1
ATOM 630 O O . CYS A 1 77 ? 1.382 17.216 11.467 1.00 80.75 77 CYS A O 1
ATOM 632 N N . ASN A 1 78 ? 2.690 16.130 9.996 1.00 79.69 78 ASN A N 1
ATOM 633 C CA . ASN A 1 78 ? 2.166 16.771 8.796 1.00 79.69 78 ASN A CA 1
ATOM 634 C C . ASN A 1 78 ? 1.071 15.908 8.171 1.00 79.69 78 ASN A C 1
ATOM 636 O O . ASN A 1 78 ? 1.100 14.684 8.333 1.00 79.69 78 ASN A O 1
ATOM 640 N N . SER A 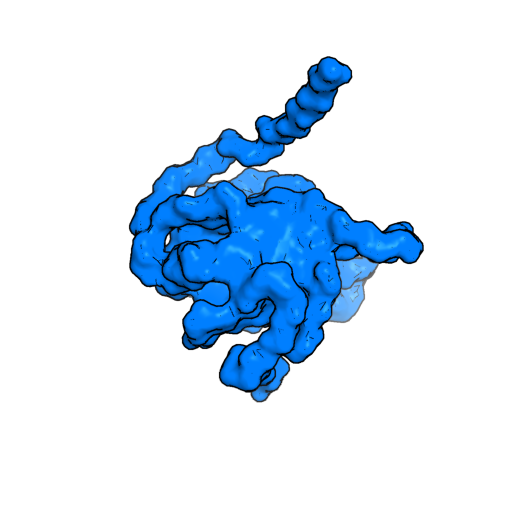1 79 ? 0.152 16.540 7.440 1.00 84.19 79 SER A N 1
ATOM 641 C CA . SER A 1 79 ? -0.930 15.856 6.728 1.00 84.19 79 SER A CA 1
ATOM 642 C C . SER A 1 79 ? -0.736 15.921 5.212 1.00 84.19 79 SER A C 1
ATOM 644 O O . SER A 1 79 ? -0.354 16.954 4.668 1.00 84.19 79 SER A O 1
ATOM 646 N N . ALA A 1 80 ? -1.020 14.817 4.527 1.00 85.12 80 ALA A N 1
ATOM 647 C CA . ALA A 1 80 ? -1.088 14.715 3.070 1.00 85.12 80 ALA A CA 1
ATOM 648 C C . ALA A 1 80 ? -2.333 13.916 2.667 1.00 85.12 80 ALA A C 1
ATOM 650 O O . ALA A 1 80 ? -2.858 13.155 3.474 1.00 85.12 80 ALA A O 1
ATOM 651 N N . TYR A 1 81 ? -2.794 14.042 1.425 1.00 87.25 81 TYR A N 1
ATOM 652 C CA . TYR A 1 81 ? -3.989 13.342 0.947 1.00 87.25 81 TYR A CA 1
ATOM 653 C C . TYR A 1 81 ? -3.627 12.335 -0.137 1.00 87.25 81 TYR A C 1
ATOM 655 O O . TYR A 1 81 ? -2.842 12.638 -1.033 1.00 87.25 81 TYR A O 1
ATOM 663 N N . ILE A 1 82 ? -4.192 11.132 -0.054 1.00 87.88 82 ILE A N 1
ATOM 664 C CA . ILE A 1 82 ? -4.029 10.094 -1.076 1.00 87.88 82 ILE A CA 1
ATOM 665 C C . ILE A 1 82 ? -5.334 9.355 -1.339 1.00 87.88 82 ILE A C 1
ATOM 667 O O . ILE A 1 82 ? -6.201 9.259 -0.468 1.00 87.88 82 ILE A O 1
ATOM 671 N N . SER A 1 83 ? -5.427 8.756 -2.521 1.00 90.31 83 SER A N 1
ATOM 672 C CA . SER A 1 83 ? -6.507 7.855 -2.902 1.00 90.31 83 SER A CA 1
ATOM 673 C C . SER A 1 83 ? -5.970 6.502 -3.368 1.00 90.31 83 SER A C 1
ATOM 675 O O . SER A 1 83 ? -4.861 6.390 -3.898 1.00 90.31 83 SER A O 1
ATOM 677 N N . TYR A 1 84 ? -6.777 5.466 -3.163 1.00 91.38 84 TYR A N 1
ATOM 678 C CA . TYR A 1 84 ? -6.589 4.151 -3.759 1.00 91.38 84 TYR A CA 1
ATOM 679 C C . TYR A 1 84 ? -7.907 3.672 -4.362 1.00 91.38 84 TYR A C 1
ATOM 681 O O . TYR A 1 84 ? -8.935 3.690 -3.691 1.00 91.38 84 TYR A O 1
ATOM 689 N N . ASN A 1 85 ? -7.858 3.179 -5.594 1.00 92.06 85 ASN A N 1
ATOM 690 C CA . ASN A 1 85 ? -8.947 2.439 -6.217 1.00 92.06 85 ASN A CA 1
ATOM 691 C C . ASN A 1 85 ? -8.858 0.967 -5.816 1.00 92.06 85 ASN A C 1
ATOM 693 O O . ASN A 1 85 ? -7.761 0.404 -5.755 1.00 92.06 85 ASN A O 1
ATOM 697 N N . PHE A 1 86 ? -9.995 0.330 -5.563 1.00 92.06 86 PHE A N 1
ATOM 698 C CA . PHE A 1 86 ? -10.059 -1.100 -5.295 1.00 92.06 86 PHE A CA 1
ATOM 699 C C . PHE A 1 86 ? -9.948 -1.897 -6.594 1.00 92.06 86 PHE A C 1
ATOM 701 O O . PHE A 1 86 ? -10.531 -1.544 -7.615 1.00 92.06 86 PHE A O 1
ATOM 708 N N . GLY A 1 87 ? -9.183 -2.985 -6.547 1.00 88.38 87 GLY A N 1
ATOM 709 C CA . GLY A 1 87 ? -9.045 -3.938 -7.643 1.00 88.38 87 GLY A CA 1
ATOM 710 C C . GLY A 1 87 ? -9.565 -5.322 -7.266 1.00 88.38 87 GLY A C 1
ATOM 711 O O . GLY A 1 87 ? -9.949 -5.584 -6.124 1.00 88.38 87 GLY A O 1
ATOM 712 N N . SER A 1 88 ? -9.524 -6.245 -8.221 1.00 85.75 88 SER A N 1
ATOM 713 C CA . SER A 1 88 ? -9.848 -7.653 -7.983 1.00 85.75 88 SER A CA 1
ATOM 714 C C . SER A 1 88 ? -8.891 -8.301 -6.973 1.00 85.75 88 SER A C 1
ATOM 716 O O . SER A 1 88 ? -7.755 -7.852 -6.794 1.00 85.75 88 SER A O 1
ATOM 718 N N . SER A 1 89 ? -9.311 -9.410 -6.360 1.00 87.44 89 SER A N 1
ATOM 719 C CA . SER A 1 89 ? -8.451 -10.258 -5.514 1.00 87.44 89 SER A CA 1
ATOM 720 C C . SER A 1 89 ? -7.836 -9.535 -4.307 1.00 87.44 89 SER A C 1
ATOM 722 O O . SER A 1 89 ? -6.677 -9.768 -3.963 1.00 87.44 89 SER A O 1
ATOM 724 N N . ASN A 1 90 ? -8.613 -8.662 -3.654 1.00 91.88 90 ASN A N 1
ATOM 725 C CA . ASN A 1 90 ? -8.202 -7.918 -2.455 1.00 91.88 90 ASN A CA 1
ATOM 726 C C . ASN A 1 90 ? -6.944 -7.080 -2.692 1.00 91.88 90 ASN A C 1
ATOM 728 O O . ASN A 1 90 ? -5.985 -7.103 -1.911 1.00 91.88 90 ASN A O 1
ATOM 732 N N . THR A 1 91 ? -6.948 -6.364 -3.813 1.00 93.56 91 THR A N 1
ATOM 733 C CA . THR A 1 91 ? -5.902 -5.419 -4.191 1.00 93.56 91 THR A CA 1
ATOM 734 C C . THR A 1 91 ? -6.445 -3.998 -4.187 1.00 93.56 91 THR A C 1
ATOM 736 O O . THR A 1 91 ? -7.657 -3.774 -4.226 1.00 93.56 91 THR A O 1
ATOM 739 N N . MET A 1 92 ? -5.544 -3.031 -4.110 1.00 93.75 92 MET A N 1
ATOM 740 C CA . MET A 1 92 ? -5.842 -1.628 -4.339 1.00 93.75 92 MET A CA 1
ATOM 741 C C . MET A 1 92 ? -4.655 -0.952 -5.027 1.00 93.75 92 MET A C 1
ATOM 743 O O . MET A 1 92 ? -3.511 -1.399 -4.900 1.00 93.75 92 MET A O 1
ATOM 747 N N . PHE A 1 93 ? -4.925 0.113 -5.767 1.00 90.31 93 PHE A N 1
ATOM 748 C CA . PHE A 1 93 ? -3.945 0.818 -6.584 1.00 90.31 93 PHE A CA 1
ATOM 749 C C . PHE A 1 93 ? -4.119 2.328 -6.455 1.00 90.31 93 PHE A C 1
ATOM 751 O O . PHE A 1 93 ? -5.239 2.831 -6.491 1.00 90.31 93 PHE A O 1
ATOM 758 N N . GLY A 1 94 ? -3.012 3.046 -6.298 1.00 87.81 94 GLY A N 1
ATOM 759 C CA . GLY A 1 94 ? -2.998 4.500 -6.170 1.00 87.81 94 GLY A CA 1
ATOM 760 C C . GLY A 1 94 ? -1.881 5.109 -7.004 1.00 87.81 94 GLY A C 1
ATOM 761 O O . GLY A 1 94 ? -0.817 4.506 -7.160 1.00 87.81 94 GLY A O 1
ATOM 762 N N . ILE A 1 95 ? -2.119 6.313 -7.516 1.00 80.81 95 ILE A N 1
ATOM 763 C CA . ILE A 1 95 ? -1.136 7.101 -8.262 1.00 80.81 95 ILE A CA 1
ATOM 764 C C . ILE A 1 95 ? -0.855 8.360 -7.463 1.00 80.81 95 ILE A C 1
ATOM 766 O O . ILE A 1 95 ? -1.770 9.045 -7.018 1.00 80.81 95 ILE A O 1
ATOM 770 N N . ASN A 1 96 ? 0.422 8.662 -7.298 1.00 72.75 96 ASN A N 1
ATOM 771 C CA . ASN A 1 96 ? 0.890 9.942 -6.824 1.00 72.75 96 ASN A CA 1
ATOM 772 C C . ASN A 1 96 ? 1.524 10.676 -8.009 1.00 72.75 96 ASN A C 1
ATOM 774 O O . ASN A 1 96 ? 2.632 10.345 -8.436 1.00 72.75 96 ASN A O 1
ATOM 778 N N . THR A 1 97 ? 0.789 11.644 -8.550 1.00 65.50 97 THR A N 1
ATOM 779 C CA . THR A 1 97 ? 1.215 12.441 -9.705 1.00 65.50 97 THR A CA 1
ATOM 780 C C . THR A 1 97 ? 2.349 13.399 -9.363 1.00 65.50 97 THR A C 1
ATOM 782 O O . THR A 1 97 ? 3.201 13.625 -10.212 1.00 65.50 97 THR A O 1
ATOM 785 N N . ASP A 1 98 ? 2.414 13.896 -8.125 1.00 61.75 98 ASP A N 1
ATOM 786 C CA . ASP A 1 98 ? 3.436 14.861 -7.694 1.00 61.75 98 ASP A CA 1
ATOM 787 C C . ASP A 1 98 ? 4.845 14.260 -7.699 1.00 61.75 98 ASP A C 1
ATOM 789 O O . ASP A 1 98 ? 5.829 14.961 -7.925 1.00 61.75 98 ASP A O 1
ATOM 793 N N . PHE A 1 99 ? 4.948 12.949 -7.464 1.00 61.72 99 PHE A N 1
ATOM 794 C CA . PHE A 1 99 ? 6.223 12.232 -7.450 1.00 61.72 99 PHE A CA 1
ATOM 795 C C . PHE A 1 99 ? 6.387 11.236 -8.603 1.00 61.72 99 PHE A C 1
ATOM 797 O O . PHE A 1 99 ? 7.388 10.525 -8.634 1.00 61.72 99 PHE A O 1
ATOM 804 N N . VAL A 1 100 ? 5.440 11.175 -9.543 1.00 68.12 100 VAL A N 1
ATOM 805 C CA . VAL A 1 100 ? 5.482 10.260 -10.700 1.00 68.12 100 VAL A CA 1
ATOM 806 C C . VAL A 1 100 ? 5.516 8.776 -10.276 1.00 68.12 100 VAL A C 1
ATOM 808 O O . VAL A 1 100 ? 6.164 7.927 -10.883 1.00 68.12 100 VAL A O 1
ATOM 811 N N . TYR A 1 101 ? 4.799 8.434 -9.199 1.00 76.81 101 TYR A N 1
ATOM 812 C CA . TYR A 1 101 ? 4.816 7.093 -8.605 1.00 76.81 101 TYR A CA 1
ATOM 813 C C . TYR A 1 101 ? 3.446 6.426 -8.610 1.00 76.81 101 TYR A C 1
ATOM 815 O O . TYR A 1 101 ? 2.448 6.997 -8.180 1.00 76.81 101 TYR A O 1
ATOM 823 N N . ALA A 1 102 ? 3.425 5.154 -8.983 1.00 84.25 102 ALA A N 1
ATOM 824 C CA . ALA A 1 102 ? 2.297 4.256 -8.806 1.00 84.25 102 ALA A CA 1
ATOM 825 C C . ALA A 1 102 ? 2.558 3.296 -7.638 1.00 84.25 102 ALA A C 1
ATOM 827 O O . ALA A 1 102 ? 3.679 2.828 -7.429 1.00 84.25 102 ALA A O 1
ATOM 828 N N . TYR A 1 103 ? 1.515 2.957 -6.888 1.00 87.38 103 TYR A N 1
ATOM 829 C CA . TYR A 1 103 ? 1.577 1.973 -5.814 1.00 87.38 103 TYR A CA 1
ATOM 830 C C . TYR A 1 103 ? 0.495 0.922 -5.994 1.00 87.38 103 TYR A C 1
ATOM 832 O O . TYR A 1 103 ? -0.691 1.240 -6.017 1.00 87.38 103 TYR A O 1
ATOM 840 N N . PHE A 1 104 ? 0.916 -0.336 -6.029 1.00 91.31 104 PHE A N 1
ATOM 841 C CA . PHE A 1 104 ? 0.033 -1.490 -5.946 1.00 91.31 104 PHE A CA 1
ATOM 842 C C . PHE A 1 104 ? 0.125 -2.078 -4.558 1.00 91.31 104 PHE A C 1
ATOM 844 O O . PHE A 1 104 ? 1.222 -2.294 -4.040 1.00 91.31 104 PHE A O 1
ATOM 851 N N . VAL A 1 105 ? -1.025 -2.356 -3.961 1.00 94.81 105 VAL A N 1
ATOM 852 C CA . VAL A 1 105 ? -1.111 -2.948 -2.634 1.00 94.81 105 VAL A CA 1
ATOM 853 C C . VAL A 1 105 ? -2.003 -4.178 -2.702 1.00 94.81 105 VAL A C 1
ATOM 855 O O . VAL A 1 105 ? -3.106 -4.121 -3.237 1.00 94.81 105 VAL A O 1
ATOM 858 N N . ARG A 1 106 ? -1.540 -5.304 -2.159 1.00 95.25 106 ARG A N 1
ATOM 859 C CA . ARG A 1 106 ? -2.357 -6.511 -1.982 1.00 95.25 106 ARG A CA 1
ATOM 860 C C . ARG A 1 106 ? -2.406 -6.926 -0.530 1.00 95.25 106 ARG A C 1
ATOM 862 O O . ARG A 1 106 ? -1.404 -6.851 0.189 1.00 95.25 106 ARG A O 1
ATOM 869 N N . MET A 1 107 ? -3.568 -7.398 -0.110 1.00 96.06 107 MET A N 1
ATOM 870 C CA . MET A 1 107 ? -3.746 -7.961 1.217 1.00 96.06 107 MET A CA 1
ATOM 871 C C . MET A 1 107 ? -3.099 -9.350 1.284 1.00 96.06 107 MET A C 1
ATOM 873 O O . MET A 1 107 ? -3.314 -10.199 0.421 1.00 96.06 107 MET A O 1
ATOM 877 N N . ARG A 1 108 ? -2.269 -9.582 2.303 1.00 95.50 108 ARG A N 1
ATOM 878 C CA . ARG A 1 108 ? -1.578 -10.860 2.553 1.00 95.50 108 ARG A CA 1
ATOM 879 C C . ARG A 1 108 ? -2.116 -11.608 3.762 1.00 95.50 108 ARG A C 1
ATOM 881 O O . ARG A 1 108 ? -1.949 -12.822 3.839 1.00 95.50 108 ARG A O 1
ATOM 888 N N . HIS A 1 109 ? -2.726 -10.884 4.690 1.00 96.00 109 HIS A N 1
ATOM 889 C CA . HIS A 1 109 ? -3.387 -11.417 5.871 1.00 96.00 109 HIS A CA 1
ATOM 890 C C . HIS A 1 109 ? -4.504 -10.459 6.282 1.00 96.00 109 HIS A C 1
ATOM 892 O O . HIS A 1 109 ? -4.319 -9.244 6.175 1.00 96.00 109 HIS A O 1
ATOM 898 N N . ASN A 1 110 ? -5.616 -11.012 6.764 1.00 95.06 110 ASN A N 1
ATOM 899 C CA . ASN A 1 110 ? -6.763 -10.258 7.250 1.00 95.06 110 ASN A CA 1
ATOM 900 C C . ASN A 1 110 ? -7.235 -10.787 8.608 1.00 95.06 110 ASN A C 1
ATOM 902 O O . ASN A 1 110 ? -7.347 -11.996 8.804 1.00 95.06 110 ASN A O 1
ATOM 906 N N . SER A 1 111 ? -7.532 -9.861 9.511 1.00 92.31 111 SER A N 1
ATOM 907 C CA . SER A 1 111 ? -8.147 -10.040 10.822 1.00 92.31 111 SER A CA 1
ATOM 908 C C . SER A 1 111 ? -9.029 -8.814 11.089 1.00 92.31 111 SER A C 1
ATOM 910 O O . SER A 1 111 ? -8.792 -7.743 10.535 1.00 92.31 111 SER A O 1
ATOM 912 N N . SER A 1 112 ? -10.016 -8.924 11.981 1.00 87.44 112 SER A N 1
ATOM 913 C CA . SER A 1 112 ? -11.055 -7.894 12.176 1.00 87.44 112 SER A CA 1
ATOM 914 C C . SER A 1 112 ? -10.522 -6.467 12.393 1.00 87.44 112 SER A C 1
ATOM 916 O O . SER A 1 112 ? -11.099 -5.500 11.904 1.00 87.44 112 SER A O 1
ATOM 918 N N . ASN A 1 113 ? -9.407 -6.320 13.113 1.00 93.25 113 ASN A N 1
ATOM 919 C CA . ASN A 1 113 ? -8.789 -5.030 13.434 1.00 93.25 113 ASN A CA 1
ATOM 920 C C . ASN A 1 113 ? -7.386 -4.856 12.839 1.00 93.25 113 ASN A C 1
ATOM 922 O O . ASN A 1 113 ? -6.691 -3.901 13.190 1.00 93.25 113 ASN A O 1
ATOM 926 N N . CYS A 1 114 ? -6.923 -5.781 11.997 1.00 96.38 114 CYS A N 1
ATOM 927 C CA . CYS A 1 114 ? -5.565 -5.720 11.491 1.00 96.38 114 CYS A CA 1
ATOM 928 C C . CYS A 1 114 ? -5.374 -6.465 10.167 1.00 96.38 114 CYS A C 1
ATOM 930 O O . CYS A 1 114 ? -5.829 -7.594 10.008 1.00 96.38 114 CYS A O 1
ATOM 932 N N . ILE A 1 115 ? -4.626 -5.860 9.244 1.00 97.25 115 ILE A N 1
ATOM 933 C CA . ILE A 1 115 ? -4.244 -6.472 7.968 1.00 97.25 115 ILE A CA 1
ATOM 934 C C . ILE A 1 115 ? -2.735 -6.378 7.750 1.00 97.25 115 ILE A C 1
ATOM 936 O O . ILE A 1 115 ? -2.099 -5.392 8.124 1.00 97.25 115 ILE A O 1
ATOM 940 N N . VAL A 1 116 ? -2.160 -7.383 7.090 1.00 97.19 116 VAL A N 1
ATOM 941 C CA . VAL A 1 116 ? -0.789 -7.311 6.562 1.00 97.19 116 VAL A CA 1
ATOM 942 C C . VAL A 1 116 ? -0.878 -7.098 5.065 1.00 97.19 116 VAL A C 1
ATOM 944 O O . VAL A 1 116 ? -1.570 -7.833 4.360 1.00 97.19 116 VAL A O 1
ATOM 947 N N . THR A 1 117 ? -0.163 -6.097 4.576 1.00 96.31 117 THR A N 1
ATOM 948 C CA . THR A 1 117 ? -0.172 -5.694 3.173 1.00 96.31 117 THR A CA 1
ATOM 949 C C . THR A 1 117 ? 1.205 -5.871 2.560 1.00 96.31 117 THR A C 1
ATOM 951 O O . THR A 1 117 ? 2.227 -5.719 3.230 1.00 96.31 117 THR A O 1
ATOM 954 N N . GLU A 1 118 ? 1.224 -6.193 1.274 1.00 95.31 118 GLU A N 1
ATOM 955 C CA . GLU A 1 118 ? 2.392 -6.042 0.416 1.00 95.31 118 GLU A CA 1
ATOM 956 C C . GLU A 1 118 ? 2.154 -4.857 -0.506 1.00 95.31 118 GLU A C 1
ATOM 958 O O . GLU A 1 118 ? 1.121 -4.798 -1.171 1.00 95.31 118 GLU A O 1
ATOM 963 N N . ARG A 1 119 ? 3.123 -3.950 -0.564 1.00 92.62 119 ARG A N 1
ATOM 964 C CA . ARG A 1 119 ? 3.129 -2.778 -1.425 1.00 92.62 119 ARG A CA 1
ATOM 965 C C . ARG A 1 119 ? 4.309 -2.848 -2.382 1.00 92.62 119 ARG A C 1
ATOM 967 O O . ARG A 1 119 ? 5.455 -2.934 -1.934 1.00 92.62 119 ARG A O 1
ATOM 974 N N . VAL A 1 120 ? 4.024 -2.726 -3.672 1.00 91.12 120 VAL A N 1
ATOM 975 C CA . VAL A 1 120 ? 5.016 -2.567 -4.737 1.00 91.12 120 VAL A CA 1
ATOM 976 C C . VAL A 1 120 ? 4.864 -1.174 -5.330 1.00 91.12 120 VAL A C 1
ATOM 978 O O . VAL A 1 120 ? 3.774 -0.773 -5.738 1.00 91.12 120 VAL A O 1
ATOM 981 N N . GLY A 1 121 ? 5.960 -0.421 -5.326 1.00 88.56 121 GLY A N 1
ATOM 982 C CA . GLY A 1 121 ? 6.046 0.850 -6.033 1.00 88.56 121 GLY A CA 1
ATOM 983 C C . GLY A 1 121 ? 6.450 0.624 -7.482 1.00 88.56 121 GLY A C 1
ATOM 984 O O . GLY A 1 121 ? 7.223 -0.291 -7.769 1.00 88.56 121 GLY A O 1
ATOM 985 N N . TRP A 1 122 ? 5.964 1.486 -8.361 1.00 86.44 122 TRP A N 1
ATOM 986 C CA . TRP A 1 122 ? 6.370 1.568 -9.754 1.00 86.44 122 TRP A CA 1
ATOM 987 C C . TRP A 1 122 ? 6.612 3.022 -10.137 1.00 86.44 122 TRP A C 1
ATOM 989 O O . TRP A 1 122 ? 5.888 3.908 -9.685 1.00 86.44 122 TRP A O 1
ATOM 999 N N . SER A 1 123 ? 7.612 3.256 -10.974 1.00 83.25 123 SER A N 1
ATOM 1000 C CA . SER A 1 123 ? 7.923 4.571 -11.533 1.00 83.25 123 SER A CA 1
ATOM 1001 C C . SER A 1 123 ? 8.281 4.420 -12.997 1.00 83.25 123 SER A C 1
ATOM 1003 O O . SER A 1 123 ? 8.777 3.372 -13.424 1.00 83.25 123 SER A O 1
ATOM 1005 N N . GLN A 1 124 ? 8.039 5.474 -13.762 1.00 79.81 124 GLN A N 1
ATOM 1006 C CA . GLN A 1 124 ? 8.681 5.618 -15.057 1.00 79.81 124 GLN A CA 1
ATOM 1007 C C . GLN A 1 124 ? 10.106 6.134 -14.851 1.00 79.81 124 GLN A C 1
ATOM 1009 O O . GLN A 1 124 ? 10.355 6.905 -13.927 1.00 79.81 124 GLN A O 1
ATOM 1014 N N . GLU A 1 125 ? 11.051 5.631 -15.638 1.00 79.25 125 GLU A N 1
ATOM 1015 C CA . GLU A 1 125 ? 12.477 5.885 -15.454 1.00 79.25 125 GLU A CA 1
ATOM 1016 C C . GLU A 1 125 ? 13.169 6.064 -16.809 1.00 79.25 125 GLU A C 1
ATOM 1018 O O . GLU A 1 125 ? 12.952 5.299 -17.756 1.00 79.25 125 GLU A O 1
ATOM 1023 N N . ARG A 1 126 ? 14.075 7.044 -16.878 1.00 77.00 126 ARG A N 1
ATOM 1024 C CA . ARG A 1 126 ? 14.904 7.309 -18.065 1.00 77.00 126 ARG A CA 1
ATOM 1025 C C . ARG A 1 126 ? 15.874 6.176 -18.390 1.00 77.00 126 ARG A C 1
ATOM 1027 O O . ARG A 1 126 ? 16.252 5.955 -19.543 1.00 77.00 126 ARG A O 1
ATOM 1034 N N . HIS A 1 127 ? 16.288 5.451 -17.359 1.00 78.44 127 HIS A N 1
ATOM 1035 C CA . HIS A 1 127 ? 17.269 4.382 -17.435 1.00 78.44 127 HIS A CA 1
ATOM 1036 C C . HIS A 1 127 ? 16.746 3.143 -16.698 1.00 78.44 127 HIS A C 1
ATOM 1038 O O . HIS A 1 127 ? 15.950 3.250 -15.773 1.00 78.44 127 HIS A O 1
ATOM 1044 N N . ASN A 1 128 ? 17.206 1.958 -17.099 1.00 78.62 128 ASN A N 1
ATOM 1045 C CA . ASN A 1 128 ? 16.850 0.690 -16.460 1.00 78.62 128 ASN A CA 1
ATOM 1046 C C . ASN A 1 128 ? 17.727 0.229 -15.269 1.00 78.62 128 ASN A C 1
ATOM 1048 O O . ASN A 1 128 ? 17.438 -0.847 -14.740 1.00 78.62 128 ASN A O 1
ATOM 1052 N N . PRO A 1 129 ? 18.782 0.936 -14.808 1.00 81.06 129 PRO A N 1
ATOM 1053 C CA . PRO A 1 129 ? 19.365 0.673 -13.494 1.00 81.06 129 PRO A CA 1
ATOM 1054 C C . PRO A 1 129 ? 18.412 1.053 -12.344 1.00 81.06 129 PRO A C 1
ATOM 1056 O O . PRO A 1 129 ? 17.552 1.917 -12.515 1.00 81.06 129 PRO A O 1
ATOM 1059 N N . PRO A 1 130 ? 18.581 0.477 -11.139 1.00 74.44 130 PRO A N 1
ATOM 1060 C CA . PRO A 1 130 ? 17.828 0.885 -9.956 1.00 74.44 130 PRO A CA 1
ATOM 1061 C C . PRO A 1 130 ? 18.029 2.371 -9.634 1.00 74.44 130 PRO A C 1
ATOM 1063 O O . PRO A 1 130 ? 19.157 2.858 -9.665 1.00 74.44 130 PRO A O 1
ATOM 1066 N N . ARG A 1 131 ? 16.980 3.070 -9.179 1.00 70.06 131 ARG A N 1
ATOM 1067 C CA . ARG A 1 131 ? 17.061 4.484 -8.745 1.00 70.06 131 ARG A CA 1
ATOM 1068 C C . ARG A 1 131 ? 18.041 4.732 -7.587 1.00 70.06 131 ARG A C 1
ATOM 1070 O O . ARG A 1 131 ? 18.478 5.853 -7.365 1.00 70.06 131 ARG A O 1
ATOM 1077 N N . THR A 1 132 ? 18.419 3.688 -6.849 1.00 70.31 132 THR A N 1
ATOM 1078 C CA . THR A 1 132 ? 19.475 3.749 -5.823 1.00 70.31 132 THR A CA 1
ATOM 1079 C C . THR A 1 132 ? 20.891 3.811 -6.404 1.00 70.31 132 THR A C 1
ATOM 1081 O O . THR A 1 132 ? 21.848 3.916 -5.637 1.00 70.31 132 THR A O 1
ATOM 1084 N N . CYS A 1 133 ? 21.043 3.720 -7.728 1.00 72.31 133 CYS A N 1
ATOM 1085 C CA . CYS A 1 133 ? 22.304 3.896 -8.432 1.00 72.31 133 CYS A CA 1
ATOM 1086 C C . CYS A 1 133 ? 22.848 5.306 -8.184 1.00 72.31 133 CYS A C 1
ATOM 1088 O O . CYS A 1 133 ? 22.251 6.299 -8.592 1.00 72.31 133 CYS A O 1
ATOM 1090 N N . LYS A 1 134 ? 23.993 5.396 -7.503 1.00 70.12 134 LYS A N 1
ATOM 1091 C CA . LYS A 1 134 ? 24.637 6.683 -7.201 1.00 70.12 134 LYS A CA 1
ATOM 1092 C C . LYS A 1 134 ? 25.662 7.085 -8.258 1.00 70.12 134 LYS A C 1
ATOM 1094 O O . LYS A 1 134 ? 25.984 8.266 -8.362 1.00 70.12 134 LYS A O 1
ATOM 1099 N N . LYS A 1 135 ? 26.210 6.114 -8.999 1.00 71.31 135 LYS A N 1
ATOM 1100 C CA . LYS A 1 135 ? 27.297 6.331 -9.959 1.00 71.31 135 LYS A CA 1
ATOM 1101 C C . LYS A 1 135 ? 27.256 5.323 -11.104 1.00 71.31 135 LYS A C 1
ATOM 1103 O O . LYS A 1 135 ? 27.448 4.131 -10.879 1.00 71.31 135 LYS A O 1
ATOM 1108 N N . GLU A 1 136 ? 27.106 5.808 -12.333 1.00 67.38 136 GLU A N 1
ATOM 1109 C CA . GLU A 1 136 ? 27.160 4.971 -13.536 1.00 67.38 136 GLU A CA 1
ATOM 1110 C C . GLU A 1 136 ? 28.415 4.077 -13.562 1.00 67.38 136 GLU A C 1
ATOM 1112 O O . GLU A 1 136 ? 29.530 4.522 -13.277 1.00 67.38 136 GLU A O 1
ATOM 1117 N N . GLY A 1 137 ? 28.222 2.787 -13.861 1.00 64.50 137 GLY A N 1
ATOM 1118 C CA . GLY A 1 137 ? 29.280 1.768 -13.834 1.00 64.50 137 GLY A CA 1
ATOM 1119 C C . GLY A 1 137 ? 29.575 1.156 -12.455 1.00 64.50 137 GLY A C 1
ATOM 1120 O O . GLY A 1 137 ? 30.401 0.249 -12.366 1.00 64.50 137 GLY A O 1
ATOM 1121 N N . GLY A 1 138 ? 28.905 1.605 -11.387 1.00 71.12 138 GLY A N 1
ATOM 1122 C CA . GLY A 1 138 ? 28.962 0.971 -10.068 1.00 71.12 138 GLY A CA 1
ATOM 1123 C C . GLY A 1 138 ? 28.290 -0.414 -10.039 1.00 71.12 138 GLY A C 1
ATOM 1124 O O . GLY A 1 138 ? 27.386 -0.685 -10.837 1.00 71.12 138 GLY A O 1
ATOM 1125 N N . PRO A 1 139 ? 28.693 -1.315 -9.124 1.00 66.75 139 PRO A N 1
ATOM 1126 C CA . PRO A 1 139 ? 28.085 -2.642 -8.987 1.00 66.75 139 PRO A CA 1
ATOM 1127 C C . PRO A 1 139 ? 26.578 -2.602 -8.667 1.00 66.75 139 PRO A C 1
ATOM 1129 O O . PRO A 1 139 ? 25.863 -3.544 -9.008 1.00 66.75 139 PRO A O 1
ATOM 1132 N N . GLU A 1 140 ? 26.092 -1.519 -8.058 1.00 71.75 140 GLU A N 1
ATOM 1133 C CA . GLU A 1 140 ? 24.685 -1.237 -7.755 1.00 71.75 140 GLU A CA 1
ATOM 1134 C C . GLU A 1 140 ? 23.877 -0.705 -8.951 1.00 71.75 140 GLU A C 1
ATOM 1136 O O . GLU A 1 140 ? 22.652 -0.641 -8.888 1.00 71.75 140 GLU A O 1
ATOM 1141 N N . CYS A 1 141 ? 24.552 -0.339 -10.043 1.00 75.38 141 CYS A N 1
ATOM 1142 C CA . CYS A 1 141 ? 23.962 0.256 -11.244 1.00 75.38 141 CYS A CA 1
ATOM 1143 C C . CYS A 1 141 ? 23.783 -0.755 -12.380 1.00 75.38 141 CYS A C 1
ATOM 1145 O O . CYS A 1 141 ? 23.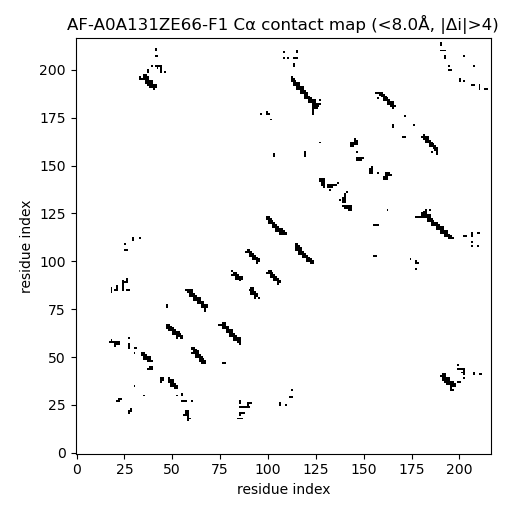645 -0.377 -13.544 1.00 75.38 141 CYS A O 1
ATOM 1147 N N . LYS A 1 142 ? 23.807 -2.054 -12.060 1.00 81.56 142 LYS A N 1
ATOM 1148 C CA . LYS A 1 142 ? 23.475 -3.095 -13.032 1.00 81.56 142 LYS A CA 1
ATOM 1149 C C . LYS A 1 142 ? 22.030 -2.898 -13.504 1.00 81.56 142 LYS A C 1
ATOM 1151 O O . LYS A 1 142 ? 21.166 -2.674 -12.657 1.00 81.56 142 LYS A O 1
ATOM 1156 N N . PRO A 1 143 ? 21.759 -3.005 -14.815 1.00 83.81 143 PRO A N 1
ATOM 1157 C CA . PRO A 1 143 ? 20.401 -2.971 -15.333 1.00 83.81 143 PRO A CA 1
ATOM 1158 C C . PRO A 1 143 ? 19.500 -3.961 -14.600 1.00 83.81 143 PRO A C 1
ATOM 1160 O O . PRO A 1 143 ? 19.889 -5.109 -14.365 1.00 83.81 143 PRO A O 1
ATOM 1163 N N . LEU A 1 144 ? 18.296 -3.517 -14.252 1.00 85.50 144 LEU A N 1
ATOM 1164 C CA . LEU A 1 144 ? 17.264 -4.404 -13.747 1.00 85.50 144 LEU A CA 1
ATOM 1165 C C . LEU A 1 144 ? 16.860 -5.400 -14.844 1.00 85.50 144 LEU A C 1
ATOM 1167 O O . LEU A 1 144 ? 16.834 -5.040 -16.028 1.00 85.50 144 LEU A O 1
ATOM 1171 N N . PRO A 1 145 ? 16.548 -6.654 -14.474 1.00 87.25 145 PRO A N 1
ATOM 1172 C CA . PRO A 1 145 ? 16.051 -7.627 -15.433 1.00 87.25 145 PRO A CA 1
ATOM 1173 C C . PRO A 1 145 ? 14.728 -7.149 -16.040 1.00 87.25 145 PRO A C 1
ATOM 1175 O O . PRO A 1 145 ? 13.988 -6.370 -15.428 1.00 87.25 145 PRO A O 1
ATOM 1178 N N . SER A 1 146 ? 14.409 -7.650 -17.235 1.00 84.88 146 SER A N 1
ATOM 1179 C CA . SER A 1 146 ? 13.075 -7.437 -17.791 1.00 84.88 146 SER A CA 1
ATOM 1180 C C . SER A 1 146 ? 12.050 -8.157 -16.924 1.00 84.88 146 SER A C 1
ATOM 1182 O O . SER A 1 146 ? 12.283 -9.288 -16.496 1.00 84.88 146 SER A O 1
ATOM 1184 N N . CYS A 1 147 ? 10.923 -7.512 -16.660 1.00 82.31 147 CYS A N 1
ATOM 1185 C CA . CYS A 1 147 ? 9.827 -8.160 -15.955 1.00 82.31 147 CYS A CA 1
ATOM 1186 C C . CYS A 1 147 ? 9.222 -9.303 -16.790 1.00 82.31 147 CYS A C 1
ATOM 1188 O O . CYS A 1 147 ? 9.131 -9.202 -18.014 1.00 82.31 147 CYS A O 1
ATOM 1190 N N . GLU A 1 148 ? 8.781 -10.371 -16.119 1.00 76.88 148 GLU A N 1
ATOM 1191 C CA . GLU A 1 148 ? 8.002 -11.444 -16.746 1.00 76.88 148 GLU A CA 1
ATOM 1192 C C . GLU A 1 148 ? 6.580 -10.963 -17.058 1.00 76.88 148 GLU A C 1
ATOM 1194 O O . GLU A 1 148 ? 5.842 -10.549 -16.158 1.00 76.88 148 GLU A O 1
ATOM 1199 N N . GLU A 1 149 ? 6.175 -11.069 -18.321 1.00 69.75 149 GLU A N 1
ATOM 1200 C CA . GLU A 1 149 ? 4.774 -10.932 -18.718 1.00 69.75 149 GLU A CA 1
ATOM 1201 C C . GLU A 1 149 ? 4.036 -12.246 -18.445 1.00 69.75 149 GLU A C 1
ATOM 1203 O O . GLU A 1 149 ? 4.534 -13.330 -18.757 1.00 69.75 149 GLU A O 1
ATOM 1208 N N . LYS A 1 150 ? 2.833 -12.165 -17.870 1.00 62.16 150 LYS A N 1
ATOM 1209 C CA . LYS A 1 150 ? 1.943 -13.322 -17.709 1.00 62.16 150 LYS A CA 1
ATOM 1210 C C . LYS A 1 150 ? 0.687 -13.084 -18.522 1.00 62.16 150 LYS A C 1
ATOM 1212 O O . LYS A 1 150 ? 0.016 -12.078 -18.314 1.00 62.16 150 LYS A O 1
ATOM 1217 N N . ASP A 1 151 ? 0.411 -13.979 -19.465 1.00 55.47 151 ASP A N 1
ATOM 1218 C CA . ASP A 1 151 ? -0.766 -13.917 -20.339 1.00 55.47 151 ASP A CA 1
ATOM 1219 C C . ASP A 1 151 ? -0.913 -12.574 -21.090 1.00 55.47 151 ASP A C 1
ATOM 1221 O O . ASP A 1 151 ? -2.018 -12.110 -21.347 1.00 55.47 151 ASP A O 1
ATOM 1225 N N . GLY A 1 152 ? 0.206 -11.909 -21.417 1.00 58.22 152 GLY A N 1
ATOM 1226 C CA . GLY A 1 152 ? 0.206 -10.588 -22.068 1.00 58.22 152 GLY A CA 1
ATOM 1227 C C . GLY A 1 152 ? -0.182 -9.420 -21.147 1.00 58.22 152 GLY A C 1
ATOM 1228 O O . GLY A 1 152 ? -0.472 -8.316 -21.612 1.00 58.22 152 GLY A O 1
ATOM 1229 N N . HIS A 1 153 ? -0.206 -9.636 -19.830 1.00 65.12 153 HIS A N 1
ATOM 1230 C CA . HIS A 1 153 ? -0.469 -8.606 -18.831 1.00 65.12 153 HIS A CA 1
ATOM 1231 C C . HIS A 1 153 ? 0.770 -8.330 -17.969 1.00 65.12 153 HIS A C 1
ATOM 1233 O O . HIS A 1 153 ? 1.499 -9.239 -17.561 1.00 65.12 153 HIS A O 1
ATOM 1239 N N . LEU A 1 154 ? 0.986 -7.045 -17.663 1.00 72.12 154 LEU A N 1
ATOM 1240 C CA . LEU A 1 154 ? 2.034 -6.613 -16.742 1.00 72.12 154 LEU A CA 1
ATOM 1241 C C . LEU A 1 154 ? 1.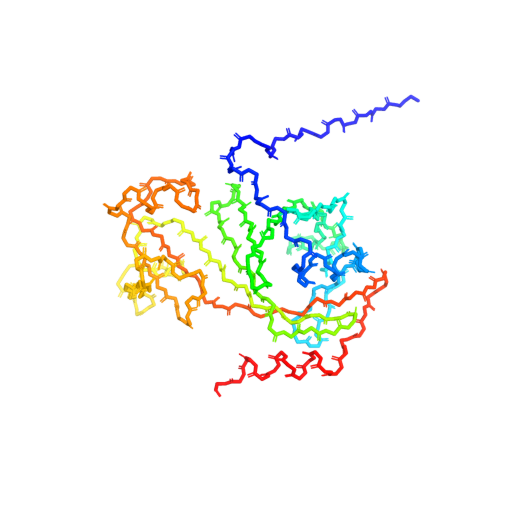687 -7.113 -15.336 1.00 72.12 154 LEU A C 1
ATOM 1243 O O . LEU A 1 154 ? 0.599 -6.836 -14.832 1.00 72.12 154 LEU A O 1
ATOM 1247 N N . ASN A 1 155 ? 2.605 -7.836 -14.697 1.00 82.81 155 ASN A N 1
ATOM 1248 C CA . ASN A 1 155 ? 2.444 -8.276 -13.315 1.00 82.81 155 ASN A CA 1
ATOM 1249 C C . ASN A 1 155 ? 2.632 -7.086 -12.347 1.00 82.81 155 ASN A C 1
ATOM 1251 O O . ASN A 1 155 ? 3.761 -6.611 -12.235 1.00 82.81 155 ASN A O 1
ATOM 1255 N N . PRO A 1 156 ? 1.602 -6.638 -11.598 1.00 84.75 156 PRO A N 1
ATOM 1256 C CA . PRO A 1 156 ? 1.729 -5.516 -10.662 1.00 84.75 156 PRO A CA 1
ATOM 1257 C C . PRO A 1 156 ? 2.501 -5.865 -9.378 1.00 84.75 156 PRO A C 1
ATOM 1259 O O . PRO A 1 156 ? 2.934 -4.962 -8.659 1.00 84.75 156 PRO A O 1
ATOM 1262 N N . PHE A 1 157 ? 2.696 -7.160 -9.093 1.00 89.19 157 PHE A N 1
ATOM 1263 C CA . PHE A 1 157 ? 3.379 -7.663 -7.897 1.00 89.19 157 PHE A CA 1
ATOM 1264 C C . PHE A 1 157 ? 4.540 -8.619 -8.240 1.00 89.19 157 PHE A C 1
ATOM 1266 O O . PHE A 1 157 ? 4.468 -9.821 -7.935 1.00 89.19 157 PHE A O 1
ATOM 1273 N N . PRO A 1 158 ? 5.606 -8.129 -8.897 1.00 88.31 158 PRO A N 1
ATOM 1274 C CA . PRO A 1 158 ? 6.808 -8.908 -9.147 1.00 88.31 158 PRO A CA 1
ATOM 1275 C C . PRO A 1 158 ? 7.497 -9.268 -7.825 1.00 88.31 158 PRO A C 1
ATOM 1277 O O . PRO A 1 158 ? 7.460 -8.520 -6.848 1.00 88.31 158 PRO A O 1
ATOM 1280 N N . THR A 1 159 ? 8.122 -10.443 -7.783 1.00 85.88 159 THR A N 1
ATOM 1281 C CA . THR A 1 159 ? 8.837 -10.941 -6.595 1.00 85.88 159 THR A CA 1
ATOM 1282 C C . THR A 1 159 ? 10.210 -10.294 -6.419 1.00 85.88 159 THR A C 1
ATOM 1284 O O . THR A 1 159 ? 10.736 -10.275 -5.307 1.00 85.88 159 THR A O 1
ATOM 1287 N N . ALA A 1 160 ? 10.774 -9.742 -7.494 1.00 87.25 160 ALA A N 1
ATOM 1288 C CA . ALA A 1 160 ? 12.033 -9.014 -7.513 1.00 87.25 160 ALA A CA 1
ATOM 1289 C C . ALA A 1 160 ? 11.903 -7.745 -8.376 1.00 87.25 160 ALA A C 1
ATOM 1291 O O . ALA A 1 160 ? 11.073 -7.724 -9.287 1.00 87.25 160 ALA A O 1
ATOM 1292 N N . PRO A 1 161 ? 12.716 -6.702 -8.121 1.00 88.88 161 PRO A N 1
ATOM 1293 C CA . PRO A 1 161 ? 12.738 -5.504 -8.953 1.00 88.88 161 PRO A CA 1
ATOM 1294 C C . PRO A 1 161 ? 13.049 -5.839 -10.410 1.00 88.88 161 PRO A C 1
ATOM 1296 O O . PRO A 1 161 ? 13.968 -6.604 -10.705 1.00 88.88 161 PRO A O 1
ATOM 1299 N N . CYS A 1 162 ? 12.288 -5.244 -11.312 1.00 88.19 162 CYS A N 1
ATOM 1300 C CA . CYS A 1 162 ? 12.392 -5.453 -12.748 1.00 88.19 162 CYS A CA 1
ATOM 1301 C C . CYS A 1 162 ? 11.867 -4.222 -13.497 1.00 88.19 162 CYS A C 1
ATOM 1303 O O . CYS A 1 162 ? 11.157 -3.401 -12.909 1.00 88.19 162 CYS A O 1
ATOM 1305 N N . CYS A 1 163 ? 12.174 -4.114 -14.789 1.00 86.62 163 CYS A N 1
ATOM 1306 C CA . CYS A 1 163 ? 11.632 -3.068 -15.657 1.00 86.62 163 CYS A CA 1
ATOM 1307 C C . CYS A 1 163 ? 10.933 -3.656 -16.885 1.00 86.62 163 CYS A C 1
ATOM 1309 O O . CYS A 1 163 ? 11.374 -4.658 -17.442 1.00 86.62 163 CYS A O 1
ATOM 1311 N N . TYR A 1 164 ? 9.886 -2.992 -17.359 1.00 82.31 164 TYR A N 1
ATOM 1312 C CA . TYR A 1 164 ? 9.387 -3.158 -18.721 1.00 82.31 164 TYR A CA 1
ATOM 131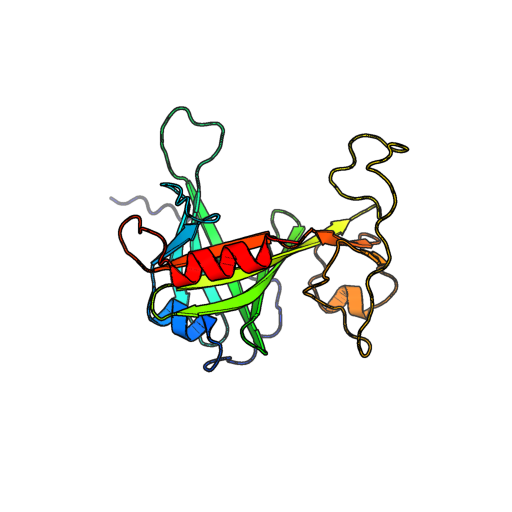3 C C . TYR A 1 164 ? 9.965 -2.053 -19.601 1.00 82.31 164 TYR A C 1
ATOM 1315 O O . TYR A 1 164 ? 10.027 -0.894 -19.190 1.00 82.31 164 TYR A O 1
ATOM 1323 N N . THR A 1 165 ? 10.368 -2.387 -20.827 1.00 78.00 165 THR A N 1
ATOM 1324 C CA . THR A 1 165 ? 10.656 -1.363 -21.838 1.00 78.00 165 THR A CA 1
ATOM 1325 C C . THR A 1 165 ? 9.344 -0.809 -22.375 1.00 78.00 165 THR A C 1
ATOM 1327 O O . THR A 1 165 ? 8.507 -1.583 -22.839 1.00 78.00 165 THR A O 1
ATOM 1330 N N . ASN A 1 166 ? 9.183 0.510 -22.375 1.00 67.94 166 ASN A N 1
ATOM 1331 C CA . ASN A 1 166 ? 8.007 1.216 -22.875 1.00 67.94 166 ASN A CA 1
ATOM 1332 C C . ASN A 1 166 ? 7.985 1.220 -24.418 1.00 67.94 166 ASN A C 1
ATOM 1334 O O . ASN A 1 166 ? 8.198 2.241 -25.068 1.00 67.94 166 ASN A O 1
ATOM 1338 N N . LYS A 1 167 ? 7.820 0.034 -25.018 1.00 59.88 167 LYS A N 1
ATOM 1339 C CA . LYS A 1 167 ? 7.818 -0.182 -26.476 1.00 59.88 167 LYS A CA 1
ATOM 1340 C C . LYS A 1 167 ? 6.413 -0.322 -27.063 1.00 59.88 167 LYS A C 1
ATOM 1342 O O . LYS A 1 167 ? 6.274 -0.271 -28.282 1.00 59.88 167 LYS A O 1
ATOM 1347 N N . THR A 1 168 ? 5.384 -0.513 -26.237 1.00 52.84 168 THR A N 1
ATOM 1348 C CA . THR A 1 168 ? 4.020 -0.815 -26.689 1.00 52.84 168 THR A CA 1
ATOM 1349 C C . THR A 1 168 ? 3.024 0.253 -26.233 1.00 52.84 168 THR A C 1
ATOM 1351 O O . THR A 1 168 ? 3.171 0.907 -25.205 1.00 52.84 168 THR A O 1
ATOM 1354 N N . GLN A 1 169 ? 1.964 0.452 -27.014 1.00 48.81 169 GLN A N 1
ATOM 1355 C CA . GLN A 1 169 ? 0.889 1.398 -26.692 1.00 48.81 169 GLN A CA 1
ATOM 1356 C C . GLN A 1 169 ? 0.113 0.983 -25.420 1.00 48.81 169 GLN A C 1
ATOM 1358 O O . GLN A 1 169 ? -0.496 1.818 -24.752 1.00 48.81 169 GLN A O 1
ATOM 1363 N N . GLU A 1 170 ? 0.180 -0.298 -25.040 1.00 47.44 170 GLU A N 1
ATOM 1364 C CA . GLU A 1 170 ? -0.431 -0.847 -23.824 1.00 47.44 170 GLU A CA 1
ATOM 1365 C C . GLU A 1 170 ? 0.301 -0.440 -22.540 1.00 47.44 170 GLU A C 1
ATOM 1367 O O . GLU A 1 170 ? -0.359 -0.136 -21.544 1.00 47.44 170 GLU A O 1
ATOM 1372 N N . SER A 1 171 ? 1.638 -0.341 -22.552 1.00 47.59 171 SER A N 1
ATOM 1373 C CA . SER A 1 171 ? 2.391 0.201 -21.409 1.00 47.59 171 SER A CA 1
ATOM 1374 C C . SER A 1 171 ? 2.128 1.695 -21.211 1.00 47.59 171 SER A C 1
ATOM 1376 O O . SER A 1 171 ? 2.090 2.158 -20.074 1.00 47.59 171 SER A O 1
ATOM 1378 N N . LYS A 1 172 ? 1.834 2.431 -22.295 1.00 49.44 172 LYS A N 1
ATOM 1379 C CA . LYS A 1 172 ? 1.437 3.848 -22.230 1.00 49.44 172 LYS A CA 1
ATOM 1380 C C . LYS A 1 172 ? 0.037 4.075 -21.651 1.00 49.44 172 LYS A C 1
ATOM 1382 O O . LYS A 1 172 ? -0.212 5.136 -21.088 1.00 49.44 172 LYS A O 1
ATOM 1387 N N . THR A 1 173 ? -0.876 3.113 -21.799 1.00 46.41 173 THR A N 1
ATOM 1388 C CA . THR A 1 173 ? -2.313 3.295 -21.511 1.00 46.41 173 THR A CA 1
ATOM 1389 C C . THR A 1 173 ? -2.789 2.629 -20.223 1.00 46.41 173 THR A C 1
ATOM 1391 O O . THR A 1 173 ? -3.750 3.108 -19.626 1.00 46.41 173 THR A O 1
ATOM 1394 N N . ARG A 1 174 ? -2.146 1.546 -19.760 1.00 45.97 174 ARG A N 1
ATOM 1395 C CA . ARG A 1 174 ? -2.670 0.745 -18.636 1.00 45.97 174 ARG A CA 1
ATOM 1396 C C . ARG A 1 174 ? -2.302 1.249 -17.239 1.00 45.97 174 ARG A C 1
ATOM 1398 O O . ARG A 1 174 ? -3.012 0.915 -16.298 1.00 45.97 174 ARG A O 1
ATOM 1405 N N . PHE A 1 175 ? -1.243 2.046 -17.089 1.00 49.94 175 PHE A N 1
ATOM 1406 C CA . PHE A 1 175 ? -0.714 2.407 -15.762 1.00 49.94 175 PHE A CA 1
ATOM 1407 C C . PHE A 1 175 ? -0.569 3.900 -15.491 1.00 49.94 175 PHE A C 1
ATOM 1409 O O . PHE A 1 175 ? 0.080 4.281 -14.523 1.00 49.94 175 PHE A O 1
ATOM 1416 N N . VAL A 1 176 ? -1.265 4.719 -16.283 1.00 48.72 176 VAL A N 1
ATOM 1417 C CA . VAL A 1 176 ? -1.105 6.175 -16.336 1.00 48.72 176 VAL A CA 1
ATOM 1418 C C . VAL A 1 176 ? 0.215 6.553 -16.997 1.00 48.72 176 VAL A C 1
ATOM 1420 O O . VAL A 1 176 ? 1.303 6.128 -16.609 1.00 48.72 176 VAL A O 1
ATOM 1423 N N . THR A 1 177 ? 0.108 7.349 -18.055 1.00 50.72 177 THR A N 1
ATOM 1424 C CA . THR A 1 177 ? 1.243 8.032 -18.667 1.00 50.72 177 THR A CA 1
ATOM 1425 C C . THR A 1 177 ? 1.628 9.151 -17.706 1.00 50.72 177 THR A C 1
ATOM 1427 O O . THR A 1 177 ? 1.032 10.222 -17.732 1.00 50.72 177 THR A O 1
ATOM 1430 N N . ILE A 1 178 ? 2.518 8.852 -16.758 1.00 53.62 178 ILE A N 1
ATOM 1431 C CA . ILE A 1 178 ? 2.969 9.843 -15.780 1.00 53.62 178 ILE A CA 1
ATOM 1432 C C . ILE A 1 178 ? 4.105 10.689 -16.380 1.00 53.62 178 ILE A C 1
ATOM 1434 O O . ILE A 1 178 ? 4.106 11.898 -16.193 1.00 53.62 178 ILE A O 1
ATOM 1438 N N . GLU A 1 179 ? 4.973 10.074 -17.198 1.00 59.72 179 GLU A N 1
ATOM 1439 C CA . GLU A 1 179 ? 5.949 10.715 -18.100 1.00 59.72 179 GLU A CA 1
ATOM 1440 C C . GLU A 1 179 ? 6.057 9.899 -19.417 1.00 59.72 179 GLU A C 1
ATOM 1442 O O . GLU A 1 179 ? 5.352 8.902 -19.578 1.00 59.72 179 GLU A O 1
ATOM 1447 N N . ASP A 1 180 ? 6.869 10.328 -20.392 1.00 66.88 180 ASP A N 1
ATOM 1448 C CA . ASP A 1 180 ? 7.108 9.625 -21.676 1.00 66.88 180 ASP A CA 1
ATOM 1449 C C . ASP A 1 180 ? 8.469 8.884 -21.664 1.00 66.88 180 ASP A C 1
ATOM 1451 O O . ASP A 1 180 ? 9.171 8.782 -22.673 1.00 66.88 180 ASP A O 1
ATOM 1455 N N . GLU A 1 181 ? 8.869 8.380 -20.494 1.00 74.75 181 GLU A N 1
ATOM 1456 C CA . GLU A 1 181 ? 10.176 7.751 -20.293 1.00 74.75 181 GLU A CA 1
ATOM 1457 C C . GLU A 1 181 ? 10.209 6.289 -20.811 1.00 74.75 181 GLU A C 1
ATOM 1459 O O . GLU A 1 181 ? 9.182 5.594 -20.866 1.00 74.75 181 GLU A O 1
ATOM 1464 N N . PRO A 1 182 ? 11.386 5.783 -21.235 1.00 78.25 182 PRO A N 1
ATOM 1465 C CA . PRO A 1 182 ? 11.514 4.518 -21.953 1.00 78.25 182 PRO A CA 1
ATOM 1466 C C . PRO A 1 182 ? 11.386 3.265 -21.077 1.00 78.25 182 PRO A C 1
ATOM 1468 O O . PRO A 1 182 ? 11.300 2.166 -21.633 1.00 78.25 182 PRO A O 1
ATOM 1471 N N . TYR A 1 183 ? 11.369 3.382 -19.746 1.00 80.31 183 TYR A N 1
ATOM 1472 C CA . TYR A 1 183 ? 11.248 2.236 -18.842 1.00 80.31 183 TYR A CA 1
ATOM 1473 C C . TYR A 1 183 ? 10.171 2.448 -17.780 1.00 80.31 183 TYR A C 1
ATOM 1475 O O . TYR A 1 183 ? 10.024 3.535 -17.236 1.00 80.31 183 TYR A O 1
ATOM 1483 N N . TYR A 1 184 ? 9.452 1.375 -17.448 1.00 82.25 184 TYR A N 1
ATOM 1484 C CA . TYR A 1 184 ? 8.552 1.311 -16.298 1.00 82.25 184 TYR A CA 1
ATOM 1485 C C . TYR A 1 184 ? 9.092 0.281 -15.311 1.00 82.25 184 TYR A C 1
ATOM 1487 O O . TYR A 1 184 ? 9.089 -0.918 -15.597 1.00 82.25 184 TYR A O 1
ATOM 1495 N N . CYS A 1 185 ? 9.605 0.748 -14.179 1.00 85.12 185 CYS A N 1
ATOM 1496 C CA . CYS A 1 185 ? 10.392 -0.055 -13.255 1.00 85.12 185 CYS A CA 1
ATOM 1497 C C . CYS A 1 185 ? 9.684 -0.235 -11.915 1.00 85.12 185 CYS A C 1
ATOM 1499 O O . CYS A 1 185 ? 9.108 0.702 -11.358 1.00 85.12 185 CYS A O 1
ATOM 1501 N N . SER A 1 186 ? 9.763 -1.452 -11.388 1.00 87.88 186 SER A N 1
ATOM 1502 C CA . SER A 1 186 ? 9.265 -1.812 -10.065 1.00 87.88 186 SER A CA 1
ATOM 1503 C C . SER A 1 186 ? 10.346 -1.686 -9.004 1.00 87.88 186 SER A C 1
ATOM 1505 O O . SER A 1 186 ? 11.540 -1.874 -9.247 1.00 87.88 186 SER A O 1
ATOM 1507 N N . TYR A 1 187 ? 9.895 -1.423 -7.785 1.00 85.88 187 TYR A N 1
ATOM 1508 C CA . TYR A 1 187 ? 10.725 -1.374 -6.592 1.00 85.88 187 TYR A CA 1
ATOM 1509 C C . TYR A 1 187 ? 10.536 -2.640 -5.748 1.00 85.88 187 TYR A C 1
ATOM 1511 O O . TYR A 1 187 ? 9.491 -3.290 -5.852 1.00 85.88 187 TYR A O 1
ATOM 1519 N N . PRO A 1 188 ? 11.510 -2.997 -4.884 1.00 87.81 188 PRO A N 1
ATOM 1520 C CA . PRO A 1 188 ? 11.375 -4.153 -4.007 1.00 87.81 188 PRO A CA 1
ATOM 1521 C C . PRO A 1 188 ? 10.060 -4.116 -3.213 1.00 87.81 188 PRO A C 1
ATOM 1523 O O . PRO A 1 188 ? 9.701 -3.053 -2.690 1.00 87.81 188 PRO A O 1
ATOM 1526 N N . PRO A 1 189 ? 9.356 -5.255 -3.068 1.00 91.31 189 PRO A N 1
ATOM 1527 C CA . PRO A 1 189 ? 8.134 -5.298 -2.285 1.00 91.31 189 PRO A CA 1
ATOM 1528 C C . PRO A 1 189 ? 8.415 -4.895 -0.836 1.00 91.31 189 PRO A C 1
ATOM 1530 O O . PRO A 1 189 ? 9.358 -5.355 -0.183 1.00 91.31 189 PRO A O 1
ATOM 1533 N N . SER A 1 190 ? 7.555 -4.032 -0.315 1.00 91.75 190 SER A N 1
ATOM 1534 C CA . SER A 1 190 ? 7.547 -3.631 1.086 1.00 91.75 190 SER A CA 1
ATOM 1535 C C . SER A 1 190 ? 6.322 -4.214 1.773 1.00 91.75 190 SER A C 1
ATOM 1537 O O . SER A 1 190 ? 5.252 -4.306 1.181 1.00 91.75 190 SER A O 1
ATOM 1539 N N . TYR A 1 191 ? 6.479 -4.617 3.028 1.00 93.94 191 TYR A N 1
ATOM 1540 C CA . TYR A 1 191 ? 5.379 -5.140 3.829 1.00 93.94 191 TYR A CA 1
ATOM 1541 C C . TYR A 1 191 ? 5.080 -4.156 4.947 1.00 93.94 191 TYR A C 1
ATOM 1543 O O . TYR A 1 191 ? 6.007 -3.585 5.525 1.00 93.94 191 TYR A O 1
ATOM 1551 N N . MET A 1 192 ? 3.800 -3.959 5.234 1.00 94.25 192 MET A N 1
ATOM 1552 C CA . MET A 1 192 ? 3.310 -3.073 6.288 1.00 94.25 192 MET A CA 1
ATOM 1553 C C . MET A 1 192 ? 2.116 -3.728 6.971 1.00 94.25 192 MET A C 1
ATOM 1555 O O . MET A 1 192 ? 1.382 -4.495 6.343 1.00 94.25 192 MET A O 1
ATOM 1559 N N . ILE A 1 193 ? 1.898 -3.399 8.238 1.00 96.75 193 ILE A N 1
ATOM 1560 C CA . ILE A 1 193 ? 0.707 -3.819 8.974 1.00 96.75 193 ILE A CA 1
ATOM 1561 C C . ILE A 1 193 ? -0.171 -2.590 9.180 1.00 96.75 193 ILE A C 1
ATOM 1563 O O . ILE A 1 193 ? 0.336 -1.533 9.564 1.00 96.75 193 ILE A O 1
ATOM 1567 N N . TYR A 1 194 ? -1.463 -2.705 8.879 1.00 96.06 194 TYR A N 1
ATOM 1568 C CA . TYR A 1 194 ? -2.440 -1.665 9.190 1.00 96.06 194 TYR A CA 1
ATOM 1569 C C . TYR A 1 194 ? -3.247 -2.157 10.379 1.00 96.06 194 TYR A C 1
ATOM 1571 O O . TYR A 1 194 ? -3.828 -3.238 10.313 1.00 96.06 194 TYR A O 1
ATOM 1579 N N . VAL A 1 195 ? -3.281 -1.376 11.453 1.00 96.94 195 VAL A N 1
ATOM 1580 C CA . VAL A 1 195 ? -3.996 -1.723 12.685 1.00 96.94 195 VAL A CA 1
ATOM 1581 C C . VAL A 1 195 ? -5.061 -0.668 12.948 1.00 96.94 195 VAL A C 1
ATOM 1583 O O . VAL A 1 195 ? -4.750 0.519 13.025 1.00 96.94 195 VAL A O 1
ATOM 1586 N N . GLY A 1 196 ? -6.318 -1.084 13.052 1.00 95.62 196 GLY A N 1
ATOM 1587 C CA . GLY A 1 196 ? -7.435 -0.189 13.335 1.00 95.62 196 GLY A CA 1
ATOM 1588 C C . GLY A 1 196 ? -7.403 0.344 14.765 1.00 95.62 196 GLY A C 1
ATOM 1589 O O . GLY A 1 196 ? -7.099 -0.398 15.700 1.00 95.62 196 GLY A O 1
ATOM 1590 N N . GLY A 1 197 ? -7.723 1.627 14.937 1.00 91.50 197 GLY A N 1
ATOM 1591 C CA . GLY A 1 197 ? -7.874 2.230 16.262 1.00 91.50 197 GLY A CA 1
ATOM 1592 C C . GLY A 1 197 ? -7.700 3.747 16.289 1.00 91.50 197 GLY A C 1
ATOM 1593 O O . GLY A 1 197 ? -6.945 4.330 15.507 1.00 91.50 197 GLY A O 1
ATOM 1594 N N . ASP A 1 198 ? -8.375 4.395 17.238 1.00 89.06 198 ASP A N 1
ATOM 1595 C CA . ASP A 1 198 ? -8.305 5.850 17.411 1.00 89.06 198 ASP A CA 1
ATOM 1596 C C . ASP A 1 198 ? -7.004 6.304 18.086 1.00 89.06 198 ASP A C 1
ATOM 1598 O O . ASP A 1 198 ? -6.384 7.293 17.670 1.00 89.06 198 ASP A O 1
ATOM 1602 N N . ALA A 1 199 ? -6.555 5.537 19.080 1.00 88.19 199 ALA A N 1
ATOM 1603 C CA . ALA A 1 199 ? -5.274 5.698 19.759 1.00 88.19 199 ALA A CA 1
ATOM 1604 C C . ALA A 1 199 ? -4.200 4.793 19.141 1.00 88.19 199 ALA A C 1
ATOM 1606 O O . ALA A 1 199 ? -4.520 3.845 18.427 1.00 88.19 199 ALA A O 1
ATOM 1607 N N . LYS A 1 200 ? -2.925 5.088 19.428 1.00 87.12 200 LYS A N 1
ATOM 1608 C CA . LYS A 1 200 ? -1.776 4.294 18.974 1.00 87.12 200 LYS A CA 1
ATOM 1609 C C . LYS A 1 200 ? -1.913 2.842 19.470 1.00 87.12 200 LYS A C 1
ATOM 1611 O O . LYS A 1 200 ? -1.852 2.640 20.683 1.00 87.12 200 LYS A O 1
ATOM 1616 N N . PRO A 1 201 ? -2.061 1.849 18.577 1.00 88.12 201 PRO A N 1
ATOM 1617 C CA . PRO A 1 201 ? -2.310 0.480 18.983 1.00 88.12 201 PRO A CA 1
ATOM 1618 C C . PRO A 1 201 ? -1.007 -0.290 19.205 1.00 88.12 201 PRO A C 1
ATOM 1620 O O . PRO A 1 201 ? 0.038 0.007 18.609 1.00 88.12 201 PRO A O 1
ATOM 1623 N N . GLU A 1 202 ? -1.116 -1.336 20.016 1.00 91.88 202 GLU A N 1
ATOM 1624 C CA . GLU A 1 202 ? -0.208 -2.476 19.962 1.00 91.88 202 GLU A CA 1
ATOM 1625 C C . GLU A 1 202 ? -0.573 -3.361 18.766 1.00 91.88 202 GLU A C 1
ATOM 1627 O O . GLU A 1 202 ? -1.745 -3.489 18.401 1.00 91.88 202 GLU A O 1
ATOM 1632 N N . VAL A 1 203 ? 0.429 -3.964 18.125 1.00 93.50 203 VAL A N 1
ATOM 1633 C CA . VAL A 1 203 ? 0.196 -4.816 16.957 1.00 93.50 203 VAL A CA 1
ATOM 1634 C C . VAL A 1 203 ? -0.304 -6.186 17.420 1.00 93.50 203 VAL A C 1
ATOM 1636 O O . VAL A 1 203 ? 0.403 -6.853 18.179 1.00 93.50 203 VAL A O 1
ATOM 1639 N N . PRO A 1 204 ? -1.467 -6.665 16.936 1.00 95.00 204 PRO A N 1
ATOM 1640 C CA . PRO A 1 204 ? -1.937 -8.006 17.260 1.00 95.00 204 PRO A CA 1
ATOM 1641 C C . PRO A 1 204 ? -0.917 -9.081 16.865 1.00 95.00 204 PRO A C 1
ATOM 1643 O O . PRO A 1 204 ? -0.336 -9.035 15.773 1.00 95.00 204 PRO A O 1
ATOM 1646 N N . SER A 1 205 ? -0.718 -10.075 17.733 1.00 94.88 205 SER A N 1
ATOM 1647 C CA . SER A 1 205 ? 0.320 -11.101 17.561 1.00 94.88 205 SER A CA 1
ATOM 1648 C C . SER A 1 205 ? 0.168 -11.884 16.254 1.00 94.88 205 SER A C 1
ATOM 1650 O O . SER A 1 205 ? 1.171 -12.150 15.589 1.00 94.88 205 SER A O 1
ATOM 1652 N N . GLN A 1 206 ? -1.068 -12.171 15.827 1.00 95.06 206 GLN A N 1
ATOM 1653 C CA . GLN A 1 206 ? -1.343 -12.858 14.563 1.00 95.06 206 GLN A CA 1
ATOM 1654 C C . GLN A 1 206 ? -0.850 -12.065 13.344 1.00 95.06 206 GLN A C 1
ATOM 1656 O O . GLN A 1 206 ? -0.246 -12.632 12.434 1.00 95.06 206 GLN A O 1
ATOM 1661 N N . CYS A 1 207 ? -1.015 -10.742 13.355 1.00 96.06 207 CYS A N 1
ATOM 1662 C CA . CYS A 1 207 ? -0.528 -9.875 12.289 1.00 96.06 207 CYS A CA 1
ATOM 1663 C C . CYS A 1 207 ? 0.988 -9.733 12.308 1.00 96.06 207 CYS A C 1
ATOM 1665 O O . CYS A 1 207 ? 1.625 -9.733 11.255 1.00 96.06 207 CYS A O 1
ATOM 1667 N N . PHE A 1 208 ? 1.579 -9.618 13.498 1.00 95.88 208 PHE A N 1
ATOM 1668 C CA . PHE A 1 208 ? 3.028 -9.542 13.623 1.00 95.88 208 PHE A CA 1
ATOM 1669 C C . PHE A 1 208 ? 3.703 -10.822 13.115 1.00 95.88 208 PHE A C 1
ATOM 1671 O O . PHE A 1 208 ? 4.697 -10.745 12.390 1.00 95.88 208 PHE A O 1
ATOM 1678 N N . GLN A 1 209 ? 3.143 -11.992 13.431 1.00 95.81 209 GLN A N 1
ATOM 1679 C CA . GLN A 1 209 ? 3.653 -13.260 12.920 1.00 95.81 209 GLN A CA 1
ATOM 1680 C C . GLN A 1 209 ? 3.489 -13.353 11.397 1.00 95.81 209 GLN A C 1
ATOM 1682 O O . GLN A 1 209 ? 4.476 -13.589 10.704 1.00 95.81 209 GLN A O 1
ATOM 1687 N N . ALA A 1 210 ? 2.305 -13.030 10.864 1.00 95.38 210 ALA A N 1
ATOM 1688 C CA . ALA A 1 210 ? 2.073 -13.002 9.420 1.00 95.38 210 ALA A CA 1
ATOM 1689 C C . ALA A 1 210 ? 3.014 -12.031 8.679 1.00 95.38 210 ALA A C 1
ATOM 1691 O O . ALA A 1 210 ? 3.425 -12.305 7.555 1.00 95.38 210 ALA A O 1
ATOM 1692 N N . TYR A 1 211 ? 3.392 -10.909 9.296 1.00 95.38 211 TYR A N 1
ATOM 1693 C CA . TYR A 1 211 ? 4.401 -9.990 8.764 1.00 95.38 211 TYR A CA 1
ATOM 1694 C C . TYR A 1 211 ? 5.807 -10.611 8.750 1.00 95.38 211 TYR A C 1
ATOM 1696 O O . TYR A 1 211 ? 6.512 -10.519 7.742 1.00 95.38 211 TYR A O 1
ATOM 1704 N N . LYS A 1 212 ? 6.227 -11.258 9.847 1.00 95.31 212 LYS A N 1
ATOM 1705 C CA . LYS A 1 212 ? 7.544 -11.909 9.953 1.00 95.31 212 LYS A CA 1
ATOM 1706 C C . LYS A 1 212 ? 7.728 -13.025 8.930 1.00 95.31 212 LYS A C 1
ATOM 1708 O O . LYS A 1 212 ? 8.797 -13.109 8.326 1.00 95.31 212 LYS A O 1
ATOM 1713 N N . ASP A 1 213 ? 6.693 -13.828 8.703 1.00 93.38 213 ASP A N 1
ATOM 1714 C CA . ASP A 1 213 ? 6.723 -14.949 7.755 1.00 93.38 213 ASP A CA 1
ATOM 1715 C C . ASP A 1 213 ? 6.941 -14.482 6.303 1.00 93.38 213 ASP A C 1
ATOM 1717 O O . ASP A 1 213 ? 7.328 -15.268 5.448 1.00 93.38 213 ASP A O 1
ATOM 1721 N N . ARG A 1 214 ? 6.716 -13.192 6.005 1.00 86.94 214 ARG A N 1
ATOM 1722 C CA . ARG A 1 214 ? 6.974 -12.581 4.685 1.00 86.94 214 ARG A CA 1
ATOM 1723 C C . ARG A 1 214 ? 8.311 -11.852 4.585 1.00 86.94 214 ARG A C 1
ATOM 1725 O O . ARG A 1 214 ? 8.744 -11.516 3.486 1.00 86.94 214 ARG A O 1
ATOM 1732 N N . LYS A 1 215 ? 8.929 -11.548 5.725 1.00 79.50 215 LYS A N 1
ATOM 1733 C CA . LYS A 1 215 ? 10.251 -10.912 5.813 1.00 79.50 215 LYS A CA 1
ATOM 1734 C C . LYS A 1 215 ? 11.382 -11.922 5.992 1.00 79.50 215 LYS A C 1
ATOM 1736 O O . LYS A 1 215 ? 12.535 -11.541 5.818 1.00 79.50 215 LYS A O 1
ATOM 1741 N N . SER A 1 216 ? 11.053 -13.160 6.347 1.00 54.88 216 SER A N 1
ATOM 1742 C CA . SER A 1 216 ? 12.014 -14.254 6.457 1.00 54.88 216 SER A CA 1
ATOM 1743 C C . SER A 1 216 ? 12.212 -14.890 5.071 1.00 54.88 216 SER A C 1
ATOM 1745 O O . SER A 1 216 ? 11.205 -15.099 4.393 1.00 54.88 216 SER A O 1
ATOM 1747 N N . PRO A 1 217 ? 13.464 -15.099 4.623 1.00 47.56 217 PRO A N 1
ATOM 1748 C CA . PRO A 1 217 ? 13.778 -15.683 3.317 1.00 47.56 217 PRO A CA 1
ATOM 1749 C C . PRO A 1 217 ? 13.276 -17.122 3.161 1.00 47.56 217 PRO A C 1
ATOM 1751 O O . PRO A 1 217 ? 13.186 -17.835 4.187 1.00 47.56 217 PRO A O 1
#

Foldseek 3Di:
DDDPPPDDPDPDPPDDPQADQQQVQVVLVLCVLFQKWFKDDQQDTDPFAMWGWPDGDSFKTKTWGWDDDPPDPDPDTDTDIWMWTDDPQNKIKTADLVVQKIKIKHWQDDDNFKTKIKIKMKHFDQFQQDPPDPDPPDPSRPGFAAADDDPNDGDNDDQAKHKHFPPDVCVPPPGDCSDPHGIMIMDHIDMIMIGGDPDGDGDDPVNSVSSVVVVDD